Protein AF-A0A497GSC8-F1 (afdb_monomer_lite)

Foldseek 3Di:
DPLLVLLVVLQLAAKDAQDWAAFPVGTDTFGMFVNDNVQGQETEHEAEDDQPPDDDPCSPVVSVVSLLVSQVVLQVSLQRVLQVVQHHAAEYAYQPDDLCSLVSHQQHQAYHHSVPSNLSSVLSNLSQAFQLAWGFHWDQDPNFTWGKIFGNQWHQDPVNDIDGDPLRGWIFTQGPVVRDTDTDPLLSLLLSLLVCLVRGSRVVVLVVSLCQQCDQQWDDDPVVCVVVVHIDGSPRVLVVCLVDVVVVCVSNVDHPSNVSSVCSNPPD

Secondary structure (DSSP, 8-state):
--HHHHHHTT--S--EEEEEEEETTEEEEEEEEES-TTS-SEEEEEE------SS-S-HHHHHHHHHHHHHHHHHHHHHHHHTT----EEEEEESS--TTGGGG-SS-SEEEETT-HHHHHHHHHHHHT-TT-EEEEEEEETTEEEEEEEE--EEE-TTS-EEE-SS---EEEEETTTTEEEEE-HHHHHHHHHHHHHH---HHHHHHHHHHHTS--EE--HHHHHHHSS-EEHHHHHHHHHH-HHHHHHHH--TTHHHHHHHHHT--

Structure (mmCIF, N/CA/C/O backbone):
data_AF-A0A497GSC8-F1
#
_entry.id   AF-A0A497GSC8-F1
#
loop_
_atom_site.group_PDB
_atom_site.id
_atom_site.type_symbol
_atom_site.label_atom_id
_atom_site.label_alt_id
_atom_site.label_comp_id
_atom_site.label_asym_id
_atom_site.label_entity_id
_atom_site.label_seq_id
_atom_site.pdbx_PDB_ins_code
_atom_site.Cartn_x
_atom_site.Cartn_y
_atom_site.Cartn_z
_atom_site.occupancy
_atom_site.B_iso_or_equiv
_atom_site.auth_seq_id
_atom_site.auth_comp_id
_atom_site.auth_asym_id
_atom_site.auth_atom_id
_atom_site.pdbx_PDB_model_num
ATOM 1 N N . MET A 1 1 ? 21.425 10.481 -19.836 1.00 53.94 1 MET A N 1
ATOM 2 C CA . MET A 1 1 ? 21.621 9.464 -18.784 1.00 53.94 1 MET A CA 1
ATOM 3 C C . MET A 1 1 ? 20.346 8.635 -18.741 1.00 53.94 1 MET A C 1
ATOM 5 O O . MET A 1 1 ? 19.291 9.258 -18.777 1.00 53.94 1 MET A O 1
ATOM 9 N N . PRO A 1 2 ? 20.401 7.295 -18.783 1.00 84.69 2 PRO A N 1
ATOM 10 C CA . PRO A 1 2 ? 19.210 6.456 -18.665 1.00 84.69 2 PRO A CA 1
ATOM 11 C C . PRO A 1 2 ? 18.414 6.815 -17.405 1.00 84.69 2 PRO A C 1
ATOM 13 O O . PRO A 1 2 ? 18.994 6.975 -16.334 1.00 84.69 2 PRO A O 1
ATOM 16 N N . ILE A 1 3 ? 17.092 6.939 -17.522 1.00 88.31 3 ILE A N 1
ATOM 17 C CA . ILE A 1 3 ? 16.204 7.373 -16.428 1.00 88.31 3 ILE A CA 1
ATOM 18 C C . ILE A 1 3 ? 16.334 6.506 -15.165 1.00 88.31 3 ILE A C 1
ATOM 20 O O . ILE A 1 3 ? 16.282 7.003 -14.043 1.00 88.31 3 ILE A O 1
ATOM 24 N N . LEU A 1 4 ? 16.612 5.215 -15.357 1.00 89.62 4 LEU A N 1
ATOM 25 C CA . LEU A 1 4 ? 16.889 4.255 -14.296 1.00 89.62 4 LEU A CA 1
ATOM 26 C C . LEU A 1 4 ? 18.110 4.652 -13.451 1.00 89.62 4 LEU A C 1
ATOM 28 O O . LEU A 1 4 ? 18.050 4.618 -12.224 1.00 89.62 4 LEU A O 1
ATOM 32 N N . GLU A 1 5 ? 19.201 5.080 -14.091 1.00 89.00 5 GLU A N 1
ATOM 33 C CA . GLU A 1 5 ? 20.400 5.559 -13.391 1.00 89.00 5 GLU A CA 1
ATOM 34 C C . GLU A 1 5 ? 20.113 6.850 -12.620 1.00 89.00 5 GLU A C 1
ATOM 36 O O . GLU A 1 5 ? 20.703 7.107 -11.569 1.00 89.00 5 GLU A O 1
ATOM 41 N N . GLU A 1 6 ? 19.204 7.675 -13.138 1.00 92.12 6 GLU A N 1
ATOM 42 C CA . GLU A 1 6 ? 18.821 8.929 -12.508 1.00 92.12 6 GLU A CA 1
ATOM 43 C C . GLU A 1 6 ? 18.023 8.714 -11.217 1.00 92.12 6 GLU A C 1
ATOM 45 O O . GLU A 1 6 ? 18.312 9.366 -10.205 1.00 92.12 6 GLU A O 1
ATOM 50 N N . ILE A 1 7 ? 17.086 7.761 -11.235 1.00 92.38 7 ILE A N 1
ATOM 51 C CA . ILE A 1 7 ? 16.364 7.293 -10.046 1.00 92.38 7 ILE A CA 1
ATOM 52 C C . ILE A 1 7 ? 17.362 6.684 -9.058 1.00 92.38 7 ILE A C 1
ATOM 54 O O . ILE A 1 7 ? 17.421 7.098 -7.900 1.00 92.38 7 ILE A O 1
ATOM 58 N N . ALA A 1 8 ? 18.200 5.754 -9.524 1.00 89.38 8 ALA A N 1
ATOM 59 C CA . ALA A 1 8 ? 19.153 5.014 -8.701 1.00 89.38 8 ALA A CA 1
ATOM 60 C C . ALA A 1 8 ? 20.109 5.924 -7.908 1.00 89.38 8 ALA A C 1
ATOM 62 O O . ALA A 1 8 ? 20.374 5.671 -6.732 1.00 89.38 8 ALA A O 1
ATOM 63 N N . LYS A 1 9 ? 20.568 7.033 -8.505 1.00 90.94 9 LYS A N 1
ATOM 64 C CA . LYS A 1 9 ? 21.423 8.030 -7.833 1.00 90.94 9 LYS A CA 1
ATOM 65 C C . LYS A 1 9 ? 20.753 8.741 -6.651 1.00 90.94 9 LYS A C 1
ATOM 67 O O . LYS A 1 9 ? 21.463 9.255 -5.793 1.00 90.94 9 LYS A O 1
ATOM 72 N N . ARG A 1 10 ? 19.418 8.778 -6.593 1.00 94.38 10 ARG A N 1
ATOM 73 C CA . ARG A 1 10 ? 18.631 9.498 -5.571 1.00 94.38 10 ARG A CA 1
ATOM 74 C C . ARG A 1 10 ? 18.009 8.593 -4.505 1.00 94.38 10 ARG A C 1
ATOM 76 O O . ARG A 1 10 ? 17.474 9.097 -3.512 1.00 94.38 10 ARG A O 1
ATOM 83 N N . LEU A 1 11 ? 18.059 7.273 -4.710 1.00 91.12 11 LEU A N 1
ATOM 84 C CA . LEU A 1 11 ? 17.432 6.286 -3.830 1.00 91.12 11 LEU A CA 1
ATOM 85 C C . LEU A 1 11 ? 18.044 6.266 -2.428 1.00 91.12 11 LEU A C 1
ATOM 87 O O . LEU A 1 11 ? 17.304 6.073 -1.472 1.00 91.12 11 LEU A O 1
ATOM 91 N N . GLU A 1 12 ? 19.362 6.456 -2.295 1.00 90.56 12 GLU A N 1
ATOM 92 C CA . GLU A 1 12 ? 20.077 6.451 -0.998 1.00 90.56 12 GLU A CA 1
ATOM 93 C C . GLU A 1 12 ? 19.751 5.221 -0.115 1.00 90.56 12 GLU A C 1
ATOM 95 O O . GLU A 1 12 ? 19.833 5.252 1.114 1.00 90.56 12 GLU A O 1
ATOM 100 N N . VAL A 1 13 ? 19.364 4.114 -0.750 1.00 92.12 13 VAL A N 1
ATOM 101 C CA . VAL A 1 13 ? 19.062 2.815 -0.142 1.00 92.12 13 VAL A CA 1
ATOM 102 C C . VAL A 1 13 ? 19.668 1.718 -1.018 1.00 92.12 13 VAL A C 1
ATOM 104 O O . VAL A 1 13 ? 19.892 1.967 -2.201 1.00 92.12 13 VAL A O 1
ATOM 107 N N . PRO A 1 14 ? 19.957 0.515 -0.487 1.00 93.38 14 PRO A N 1
ATOM 108 C CA . PRO A 1 14 ? 20.414 -0.599 -1.314 1.00 93.38 14 PRO A CA 1
ATOM 109 C C . PRO A 1 14 ? 19.373 -0.928 -2.388 1.00 93.38 14 PRO A C 1
ATOM 111 O O . PRO A 1 14 ? 18.181 -0.893 -2.095 1.00 93.38 14 PRO A O 1
ATOM 114 N N . TYR A 1 15 ? 19.810 -1.243 -3.604 1.00 94.62 15 TYR A N 1
ATOM 115 C CA . TYR A 1 15 ? 18.931 -1.612 -4.711 1.00 94.62 15 TYR A CA 1
ATOM 116 C C . TYR A 1 15 ? 19.628 -2.592 -5.656 1.00 94.62 15 TYR A C 1
ATOM 118 O O . TYR A 1 15 ? 20.857 -2.670 -5.705 1.00 94.62 15 TYR A O 1
ATOM 126 N N . GLU A 1 16 ? 18.828 -3.294 -6.449 1.00 95.12 16 GLU A N 1
ATOM 127 C CA . GLU A 1 16 ? 19.265 -4.067 -7.609 1.00 95.12 16 GLU A CA 1
ATOM 128 C C . GLU A 1 16 ? 18.544 -3.534 -8.858 1.00 95.12 16 GLU A C 1
ATOM 130 O O . GLU A 1 16 ? 17.371 -3.165 -8.776 1.00 95.12 16 GLU A O 1
ATOM 135 N N . VAL A 1 17 ? 19.245 -3.482 -9.995 1.00 95.12 17 VAL A N 1
ATOM 136 C CA . VAL A 1 17 ? 18.703 -3.079 -11.308 1.00 95.12 17 VAL A CA 1
ATOM 137 C C . VAL A 1 17 ? 18.516 -4.297 -12.208 1.00 95.12 17 VAL A C 1
ATOM 139 O O . VAL A 1 17 ? 19.270 -5.261 -12.078 1.00 95.12 17 VAL A O 1
ATOM 142 N N . SER A 1 18 ? 17.562 -4.231 -13.141 1.00 93.19 18 SER A N 1
ATOM 143 C CA . SER A 1 18 ? 17.309 -5.282 -14.144 1.00 93.19 18 SER A CA 1
ATOM 144 C C . SER A 1 18 ? 17.166 -6.665 -13.506 1.00 93.19 18 SER A C 1
ATOM 146 O O . SER A 1 18 ? 17.916 -7.599 -13.792 1.00 93.19 18 SER A O 1
ATOM 148 N N . VAL A 1 19 ? 16.228 -6.766 -12.571 1.00 94.50 19 VAL A N 1
ATOM 149 C CA . VAL A 1 19 ? 16.108 -7.912 -11.677 1.00 94.50 19 VAL A CA 1
ATOM 150 C C . VAL A 1 19 ? 15.162 -8.962 -12.225 1.00 94.50 19 VAL A C 1
ATOM 152 O O . VAL A 1 19 ? 14.088 -8.657 -12.741 1.00 94.50 19 VAL A O 1
ATOM 155 N N . GLU A 1 20 ? 15.545 -10.217 -12.035 1.00 95.75 20 GLU A N 1
ATOM 156 C CA . GLU A 1 20 ? 14.682 -11.367 -12.256 1.00 95.75 20 GLU A CA 1
ATOM 157 C C . GLU A 1 20 ? 14.039 -11.781 -10.929 1.00 95.75 20 GLU A C 1
ATOM 159 O O . GLU A 1 20 ? 14.718 -12.009 -9.923 1.00 95.75 20 GLU A O 1
ATOM 164 N N . VAL A 1 21 ? 12.714 -11.881 -10.915 1.00 94.62 21 VAL A N 1
ATOM 165 C CA . VAL A 1 21 ? 11.932 -12.303 -9.757 1.00 94.62 21 VAL A CA 1
ATOM 166 C C . VAL A 1 21 ? 11.077 -13.495 -10.158 1.00 94.62 21 VAL A C 1
ATOM 168 O O . VAL A 1 21 ? 10.241 -13.414 -11.055 1.00 94.62 21 VAL A O 1
ATOM 171 N N . MET A 1 22 ? 11.256 -14.613 -9.459 1.00 92.06 22 MET A N 1
ATOM 172 C CA . MET A 1 22 ? 10.470 -15.819 -9.714 1.00 92.06 22 MET A CA 1
ATOM 173 C C . MET A 1 22 ? 9.006 -15.626 -9.307 1.00 92.06 22 MET A C 1
ATOM 175 O O . MET A 1 22 ? 8.727 -15.222 -8.173 1.00 92.06 22 MET A O 1
ATOM 179 N N . SER A 1 23 ? 8.085 -15.957 -10.211 1.00 90.62 23 SER A N 1
ATOM 180 C CA . SER A 1 23 ? 6.642 -16.071 -9.971 1.00 90.62 23 SER A CA 1
ATOM 181 C C . SER A 1 23 ? 6.188 -17.537 -10.021 1.00 90.62 23 SER A C 1
ATOM 183 O O . SER A 1 23 ? 6.996 -18.436 -10.261 1.00 90.62 23 SER A O 1
ATOM 185 N N . SER A 1 24 ? 4.895 -17.790 -9.807 1.00 81.06 24 SER A N 1
ATOM 186 C CA . SER A 1 24 ? 4.296 -19.118 -10.006 1.00 81.06 24 SER A CA 1
ATOM 187 C C . SER A 1 24 ? 4.307 -19.586 -11.464 1.00 81.06 24 SER A C 1
ATOM 189 O O . SER A 1 24 ? 4.248 -20.787 -11.703 1.00 81.06 24 SER A O 1
ATOM 191 N N . GLU A 1 25 ? 4.393 -18.661 -12.420 1.00 90.50 25 GLU A N 1
ATOM 192 C CA . GLU A 1 25 ? 4.328 -18.942 -13.862 1.00 90.50 25 GLU A CA 1
ATOM 193 C C . GLU A 1 25 ? 5.694 -18.838 -14.559 1.00 90.50 25 GLU A C 1
ATOM 195 O O . GLU A 1 25 ? 5.798 -19.048 -15.764 1.00 90.50 25 GLU A O 1
ATOM 200 N N . GLY A 1 26 ? 6.761 -18.549 -13.807 1.00 91.88 26 GLY A N 1
ATOM 201 C CA . GLY A 1 26 ? 8.120 -18.405 -14.333 1.00 91.88 26 GLY A CA 1
ATOM 202 C C . GLY A 1 26 ? 8.808 -17.103 -13.911 1.00 91.88 26 GLY A C 1
ATOM 203 O O . GLY A 1 26 ? 8.282 -16.365 -13.068 1.00 91.88 26 GLY A O 1
ATOM 204 N N . PRO A 1 27 ? 10.012 -16.829 -14.441 1.00 94.25 27 PRO A N 1
ATOM 205 C CA . PRO A 1 27 ? 10.746 -15.603 -14.148 1.00 94.25 27 PRO A CA 1
ATOM 206 C C . PRO A 1 27 ? 10.038 -14.376 -14.734 1.00 94.25 27 PRO A C 1
ATOM 208 O O . PRO A 1 27 ? 9.619 -14.374 -15.890 1.00 94.25 27 PRO A O 1
ATOM 211 N N . LEU A 1 28 ? 9.930 -13.317 -13.932 1.00 96.00 28 LEU A N 1
ATOM 212 C CA . LEU A 1 28 ? 9.456 -11.998 -14.346 1.00 96.00 28 LEU A CA 1
ATOM 213 C C . LEU A 1 28 ? 10.570 -10.968 -14.164 1.00 96.00 28 LEU A C 1
ATOM 215 O O . LEU A 1 28 ? 11.329 -11.036 -13.199 1.00 96.00 28 LEU A O 1
ATOM 219 N N . TYR A 1 29 ? 10.637 -9.996 -15.070 1.00 95.44 29 TYR A N 1
ATOM 220 C CA . TYR A 1 29 ? 11.674 -8.965 -15.066 1.00 95.44 29 TYR A CA 1
ATOM 221 C C . TYR A 1 29 ? 11.122 -7.618 -14.600 1.00 95.44 29 TYR A C 1
ATOM 223 O O . TYR A 1 29 ? 10.066 -7.177 -15.072 1.00 95.44 29 TYR A O 1
ATOM 231 N N . PHE A 1 30 ? 11.864 -6.974 -13.700 1.00 96.75 30 PHE A N 1
ATOM 232 C CA . PHE A 1 30 ? 11.582 -5.645 -13.158 1.00 96.75 30 PHE A CA 1
ATOM 233 C C . PHE A 1 30 ? 12.813 -4.745 -13.274 1.00 96.75 30 PHE A C 1
ATOM 235 O O . PHE A 1 30 ? 13.950 -5.219 -13.291 1.00 96.75 30 PHE A O 1
ATOM 242 N N . ASP A 1 31 ? 12.596 -3.436 -13.322 1.00 96.62 31 ASP A N 1
ATOM 243 C CA . ASP A 1 31 ? 13.675 -2.465 -13.491 1.00 96.62 31 ASP A CA 1
ATOM 244 C C . ASP A 1 31 ? 14.448 -2.234 -12.194 1.00 96.62 31 ASP A C 1
ATOM 246 O O . ASP A 1 31 ? 15.671 -2.087 -12.232 1.00 96.62 31 ASP A O 1
ATOM 250 N N . LEU A 1 32 ? 13.753 -2.236 -11.048 1.00 96.62 32 LEU A N 1
ATOM 251 C CA . LEU A 1 32 ? 14.360 -2.104 -9.721 1.00 96.62 32 LEU A CA 1
ATOM 252 C C . LEU A 1 32 ? 13.725 -3.045 -8.695 1.00 96.62 32 LEU A C 1
ATOM 254 O O . LEU A 1 32 ? 12.504 -3.205 -8.647 1.00 96.62 32 LEU A O 1
ATOM 258 N N . ALA A 1 33 ? 14.556 -3.554 -7.785 1.00 96.81 33 ALA A N 1
ATOM 259 C CA . ALA A 1 33 ? 14.123 -4.110 -6.505 1.00 96.81 33 ALA A CA 1
ATOM 260 C C . ALA A 1 33 ? 14.828 -3.418 -5.338 1.00 96.81 33 ALA A C 1
ATOM 262 O O . ALA A 1 33 ? 16.037 -3.192 -5.379 1.00 96.81 33 ALA A O 1
ATOM 263 N N . ILE A 1 34 ? 14.079 -3.147 -4.266 1.00 95.88 34 ILE A N 1
ATOM 264 C CA . ILE A 1 34 ? 14.598 -2.526 -3.046 1.00 95.88 34 ILE A CA 1
ATOM 265 C C . ILE A 1 34 ? 14.276 -3.410 -1.833 1.00 95.88 34 ILE A C 1
ATOM 267 O O . ILE A 1 34 ? 13.100 -3.659 -1.584 1.00 95.88 34 ILE A O 1
ATOM 271 N N . PRO A 1 35 ? 15.261 -3.874 -1.039 1.00 89.00 35 PRO A N 1
ATOM 272 C CA . PRO A 1 35 ? 16.694 -3.746 -1.288 1.00 89.00 35 PRO A CA 1
ATOM 273 C C . PRO A 1 35 ? 17.253 -4.803 -2.251 1.00 89.00 35 PRO A C 1
ATOM 275 O O . PRO A 1 35 ? 18.356 -4.624 -2.750 1.00 89.00 35 PRO A O 1
ATOM 278 N N . SER A 1 36 ? 16.538 -5.918 -2.461 1.00 89.69 36 SER A N 1
ATOM 279 C CA . SER A 1 36 ? 17.016 -7.059 -3.258 1.00 89.69 36 SER A CA 1
ATOM 280 C C . SER A 1 36 ? 15.869 -7.829 -3.908 1.00 89.69 36 SER A C 1
ATOM 282 O O . SER A 1 36 ? 14.776 -7.892 -3.343 1.00 89.69 36 SER A O 1
ATOM 284 N N . SER A 1 37 ? 16.135 -8.497 -5.029 1.00 86.00 37 SER A N 1
ATOM 285 C CA . SER A 1 37 ? 15.171 -9.338 -5.764 1.00 86.00 37 SER A CA 1
ATOM 286 C C . SER A 1 37 ? 14.637 -10.539 -4.970 1.00 86.00 37 SER A C 1
ATOM 288 O O . SER A 1 37 ? 13.513 -10.997 -5.180 1.00 86.00 37 SER A O 1
ATOM 290 N N . ARG A 1 38 ? 15.419 -11.060 -4.014 1.00 86.25 38 ARG A N 1
ATOM 291 C CA . ARG A 1 38 ? 15.042 -12.236 -3.204 1.00 86.25 38 ARG A CA 1
ATOM 292 C C . ARG A 1 38 ? 14.017 -11.917 -2.121 1.00 86.25 38 ARG A C 1
ATOM 294 O O . ARG A 1 38 ? 13.207 -12.776 -1.770 1.00 86.25 38 ARG A O 1
ATOM 301 N N . ARG A 1 39 ? 14.104 -10.717 -1.544 1.00 86.19 39 ARG A N 1
ATOM 302 C CA . ARG A 1 39 ? 13.219 -10.215 -0.482 1.00 86.19 39 ARG A CA 1
ATOM 303 C C . ARG A 1 39 ? 12.929 -8.732 -0.725 1.00 86.19 39 ARG A C 1
ATOM 305 O O . ARG A 1 39 ? 13.418 -7.895 0.038 1.00 86.19 39 ARG A O 1
ATOM 312 N N . PRO A 1 40 ? 12.210 -8.405 -1.809 1.00 94.00 40 PRO A N 1
ATOM 313 C CA . PRO A 1 40 ? 11.917 -7.024 -2.128 1.00 94.00 40 PRO A CA 1
ATOM 314 C C . PRO A 1 40 ? 10.881 -6.487 -1.141 1.00 94.00 40 PRO A C 1
ATOM 316 O O . PRO A 1 40 ? 9.884 -7.140 -0.849 1.00 94.00 40 PRO A O 1
ATOM 319 N N . LEU A 1 41 ? 11.135 -5.288 -0.637 1.00 96.88 41 LEU A N 1
ATOM 320 C CA . LEU A 1 41 ? 10.140 -4.426 -0.008 1.00 96.88 41 LEU A CA 1
ATOM 321 C C . LEU A 1 41 ? 9.399 -3.604 -1.061 1.00 96.88 41 LEU A C 1
ATOM 323 O O . LEU A 1 41 ? 8.220 -3.318 -0.896 1.00 96.88 41 LEU A O 1
ATOM 327 N N . VAL A 1 42 ? 10.090 -3.240 -2.142 1.00 98.06 42 VAL A N 1
ATOM 328 C CA . VAL A 1 42 ? 9.529 -2.515 -3.282 1.00 98.06 42 VAL A CA 1
ATOM 329 C C . VAL A 1 42 ? 10.033 -3.150 -4.573 1.00 98.06 42 VAL A C 1
ATOM 331 O O . VAL A 1 42 ? 11.220 -3.475 -4.680 1.00 98.06 42 VAL A O 1
ATOM 334 N N . LEU A 1 43 ? 9.141 -3.296 -5.548 1.00 98.06 43 LEU A N 1
ATOM 335 C CA . LEU A 1 43 ? 9.468 -3.595 -6.940 1.00 98.06 43 LEU A CA 1
ATOM 336 C C . LEU A 1 43 ? 8.989 -2.441 -7.815 1.00 98.06 43 LEU A C 1
ATOM 338 O O . LEU A 1 43 ? 7.869 -1.959 -7.637 1.00 98.06 43 LEU A O 1
ATOM 342 N N . VAL A 1 44 ? 9.828 -2.016 -8.756 1.00 97.75 44 VAL A N 1
ATOM 343 C CA . VAL A 1 44 ? 9.510 -0.925 -9.683 1.00 97.75 44 VAL A CA 1
ATOM 344 C C . VAL A 1 44 ? 9.552 -1.439 -11.113 1.00 97.75 44 VAL A C 1
ATOM 346 O O . VAL A 1 44 ? 10.508 -2.114 -11.503 1.00 97.75 44 VAL A O 1
ATOM 349 N N . LEU A 1 45 ? 8.531 -1.081 -11.887 1.00 97.12 45 LEU A N 1
ATOM 350 C CA . LEU A 1 45 ? 8.490 -1.263 -13.332 1.00 97.12 45 LEU A CA 1
ATOM 351 C C . LEU A 1 45 ? 8.446 0.111 -14.011 1.00 97.12 45 LEU A C 1
ATOM 353 O O . LEU A 1 45 ? 7.578 0.931 -13.704 1.00 97.12 45 LEU A O 1
ATOM 357 N N . LEU A 1 46 ? 9.371 0.366 -14.931 1.00 95.06 46 LEU A N 1
ATOM 358 C CA . LEU A 1 46 ? 9.380 1.546 -15.784 1.00 95.06 46 LEU A CA 1
ATOM 359 C C . LEU A 1 46 ? 8.634 1.210 -17.076 1.00 95.06 46 LEU A C 1
ATOM 361 O O . LEU A 1 46 ? 9.006 0.309 -17.823 1.00 95.06 46 LEU A O 1
ATOM 365 N N . VAL A 1 47 ? 7.568 1.948 -17.351 1.00 91.88 47 VAL A N 1
ATOM 366 C CA . VAL A 1 47 ? 6.681 1.706 -18.486 1.00 91.88 47 VAL A CA 1
ATOM 367 C C . VAL A 1 47 ? 6.834 2.866 -19.457 1.00 91.88 47 VAL A C 1
ATOM 369 O O . VAL A 1 47 ? 6.300 3.958 -19.252 1.00 91.88 47 VAL A O 1
ATOM 372 N N . GLN A 1 48 ? 7.593 2.630 -20.523 1.00 88.31 48 GLN A N 1
ATOM 373 C CA . GLN A 1 48 ? 7.719 3.572 -21.629 1.00 88.31 48 GLN A CA 1
ATOM 374 C C . GLN A 1 48 ? 6.699 3.220 -22.707 1.00 88.31 48 GLN A C 1
ATOM 376 O O . GLN A 1 48 ? 6.782 2.170 -23.341 1.00 88.31 48 GLN A O 1
ATOM 381 N N . VAL A 1 49 ? 5.732 4.107 -22.910 1.00 82.19 49 VAL A N 1
ATOM 382 C CA . VAL A 1 49 ? 4.768 4.024 -24.006 1.00 82.19 49 VAL A CA 1
ATOM 383 C C . VAL A 1 49 ? 5.234 4.983 -25.098 1.00 82.19 49 VAL A C 1
ATOM 385 O O . VAL A 1 49 ? 5.281 6.194 -24.886 1.00 82.19 49 VAL A O 1
ATOM 388 N N . GLU A 1 50 ? 5.638 4.437 -26.248 1.00 70.62 50 GLU A N 1
ATOM 389 C CA . GLU A 1 50 ? 6.070 5.231 -27.402 1.00 70.62 50 GLU A CA 1
ATOM 390 C C . GLU A 1 50 ? 4.878 5.968 -28.030 1.00 70.62 50 GLU A C 1
ATOM 392 O O . GLU A 1 50 ? 3.967 5.338 -28.584 1.00 70.62 50 GLU A O 1
ATOM 397 N N . ASP A 1 51 ? 4.918 7.301 -27.988 1.00 58.88 51 ASP A N 1
ATOM 398 C CA . ASP A 1 51 ? 3.981 8.173 -28.694 1.00 58.88 51 ASP A CA 1
ATOM 399 C C . ASP A 1 51 ? 4.486 8.439 -30.123 1.00 58.88 51 ASP A C 1
ATOM 401 O O . ASP A 1 51 ? 5.346 9.289 -30.364 1.00 58.88 51 ASP A O 1
ATOM 405 N N . TYR A 1 52 ? 3.977 7.690 -31.104 1.00 51.28 52 TYR A N 1
ATOM 406 C CA . TYR A 1 52 ? 4.223 8.004 -32.514 1.00 51.28 52 TYR A CA 1
ATOM 407 C C . TYR A 1 52 ? 3.244 9.080 -32.987 1.00 51.28 52 TYR A C 1
ATOM 409 O O . TYR A 1 52 ? 2.294 8.819 -33.733 1.00 51.28 52 TYR A O 1
ATOM 417 N N . GLY A 1 53 ? 3.501 10.323 -32.597 1.00 43.47 53 GLY A N 1
ATOM 418 C CA . GLY A 1 53 ? 2.819 11.474 -33.171 1.00 43.47 53 GLY A CA 1
ATOM 419 C C . GLY A 1 53 ? 3.224 11.702 -34.635 1.00 43.47 53 GLY A C 1
ATOM 420 O O . GLY A 1 53 ? 4.375 12.043 -34.898 1.00 43.47 53 GLY A O 1
ATOM 421 N N . ARG A 1 54 ? 2.249 11.583 -35.564 1.00 39.81 54 ARG A N 1
ATOM 422 C CA . ARG A 1 54 ? 2.021 12.390 -36.807 1.00 39.81 54 ARG A CA 1
ATOM 423 C C . ARG A 1 54 ? 1.650 11.650 -38.108 1.00 39.81 54 ARG A C 1
ATOM 425 O O . ARG A 1 54 ? 1.270 12.329 -39.054 1.00 39.81 54 ARG A O 1
ATOM 432 N N . LEU A 1 55 ? 1.672 10.315 -38.191 1.00 42.88 55 LEU A N 1
ATOM 433 C CA . LEU A 1 55 ? 1.338 9.587 -39.446 1.00 42.88 55 LEU A CA 1
ATOM 434 C C . LEU A 1 55 ? 0.087 8.688 -39.380 1.00 42.88 55 LEU A C 1
ATOM 436 O O . LEU A 1 55 ? -0.214 7.970 -40.329 1.00 42.88 55 LEU A O 1
ATOM 440 N N . SER A 1 56 ? -0.664 8.727 -38.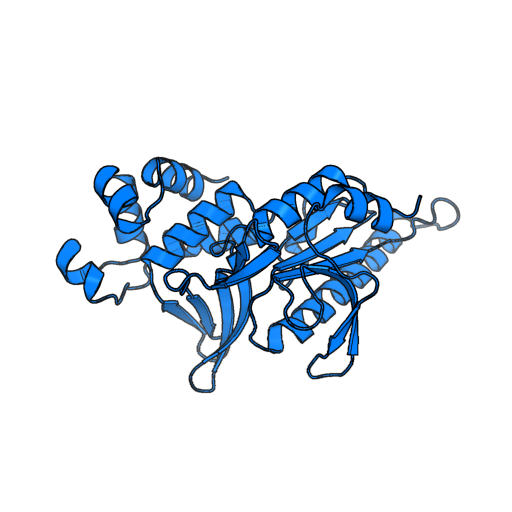279 1.00 45.88 56 SER A N 1
ATOM 441 C CA . SER A 1 56 ? -1.876 7.924 -38.076 1.00 45.88 56 SER A CA 1
ATOM 442 C C . SER A 1 56 ? -3.112 8.824 -38.055 1.00 45.88 56 SER A C 1
ATOM 444 O O . SER A 1 56 ? -3.129 9.822 -37.342 1.00 45.88 56 SER A O 1
ATOM 446 N N . LEU A 1 57 ? -4.156 8.456 -38.806 1.00 48.06 57 LEU A N 1
ATOM 447 C CA . LEU A 1 57 ? -5.438 9.178 -38.870 1.00 48.06 57 LEU A CA 1
ATOM 448 C C . LEU A 1 57 ? -6.214 9.183 -37.533 1.00 48.06 57 LEU A C 1
ATOM 450 O O . LEU A 1 57 ? -7.159 9.951 -37.396 1.00 48.06 57 LEU A O 1
ATOM 454 N N . PHE A 1 58 ? -5.803 8.375 -36.542 1.00 48.28 58 PHE A N 1
ATOM 455 C CA . PHE A 1 58 ? -6.421 8.311 -35.207 1.00 48.28 58 PHE A CA 1
ATOM 456 C C . PHE A 1 58 ? -5.366 8.139 -34.089 1.00 48.28 58 PHE A C 1
ATOM 458 O O . PHE A 1 58 ? -5.222 7.044 -33.542 1.00 48.28 58 PHE A O 1
ATOM 465 N N . PRO A 1 59 ? -4.572 9.176 -33.762 1.00 47.38 59 PRO A N 1
ATOM 466 C CA . PRO A 1 59 ? -3.500 9.088 -32.764 1.00 47.38 59 PRO A CA 1
ATOM 467 C C . PRO A 1 59 ? -4.015 8.831 -31.341 1.00 47.38 59 PRO A C 1
ATOM 469 O O . PRO A 1 59 ? -3.459 7.985 -30.652 1.00 47.38 59 PRO A O 1
ATOM 472 N N . ALA A 1 60 ? -5.112 9.491 -30.947 1.00 50.31 60 ALA A N 1
ATOM 473 C CA . ALA A 1 60 ? -5.683 9.381 -29.601 1.00 50.31 60 ALA A CA 1
ATOM 474 C C . ALA A 1 60 ? -6.108 7.938 -29.267 1.00 50.31 60 ALA A C 1
ATOM 476 O O . ALA A 1 60 ? -5.617 7.350 -28.314 1.00 50.31 60 ALA A O 1
ATOM 477 N N . ILE A 1 61 ? -6.887 7.303 -30.151 1.00 49.34 61 ILE A N 1
ATOM 478 C CA . ILE A 1 61 ? -7.415 5.943 -29.936 1.00 49.34 61 ILE A CA 1
ATOM 479 C C . ILE A 1 61 ? -6.290 4.895 -29.828 1.00 49.34 61 ILE A C 1
ATOM 481 O O . ILE A 1 61 ? -6.396 3.937 -29.069 1.00 49.34 61 ILE A O 1
ATOM 485 N N . ARG A 1 62 ? -5.195 5.044 -30.590 1.00 52.00 62 ARG A N 1
ATOM 486 C CA . ARG A 1 62 ? -4.065 4.096 -30.537 1.00 52.00 62 ARG A CA 1
ATOM 487 C C . ARG A 1 62 ? -3.141 4.325 -29.341 1.00 52.00 62 ARG A C 1
ATOM 489 O O . ARG A 1 62 ? -2.576 3.347 -28.853 1.00 52.00 62 ARG A O 1
ATOM 496 N N . GLY A 1 63 ? -2.974 5.573 -28.901 1.00 55.72 63 GLY A N 1
ATOM 497 C CA . GLY A 1 63 ? -2.266 5.902 -27.662 1.00 55.72 63 GLY A CA 1
ATOM 498 C C . GLY A 1 63 ? -2.951 5.265 -26.454 1.00 55.72 63 GLY A C 1
ATOM 499 O O . GLY A 1 63 ? -2.292 4.572 -25.681 1.00 55.72 63 GLY A O 1
ATOM 500 N N . ASP A 1 64 ? -4.280 5.374 -26.393 1.00 67.25 64 ASP A N 1
ATOM 501 C CA . ASP A 1 64 ? -5.109 4.799 -25.328 1.00 67.25 64 ASP A CA 1
ATOM 502 C C . ASP A 1 64 ? -5.011 3.269 -25.269 1.00 67.25 64 ASP A C 1
ATOM 504 O O . ASP A 1 64 ? -4.825 2.698 -24.196 1.00 67.25 64 ASP A O 1
ATOM 508 N N . ILE A 1 65 ? -5.059 2.588 -26.423 1.00 71.94 65 ILE A N 1
ATOM 509 C CA . ILE A 1 65 ? -4.932 1.120 -26.484 1.00 71.94 65 ILE A CA 1
ATOM 510 C C . ILE A 1 65 ? -3.557 0.663 -25.986 1.00 71.94 65 ILE A C 1
ATOM 512 O O . ILE A 1 65 ? -3.469 -0.266 -25.188 1.00 71.94 65 ILE A O 1
ATOM 516 N N . ARG A 1 66 ? -2.473 1.316 -26.420 1.00 77.75 66 ARG A N 1
ATOM 517 C CA . ARG A 1 66 ? -1.112 0.933 -26.007 1.00 77.75 66 ARG A CA 1
ATOM 518 C C . ARG A 1 66 ? -0.857 1.201 -24.53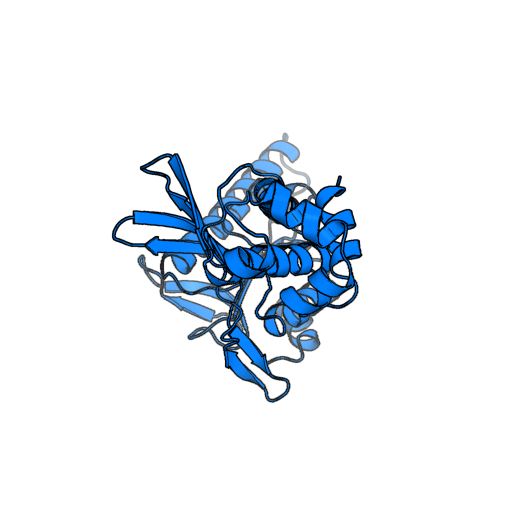4 1.00 77.75 66 ARG A C 1
ATOM 520 O O . ARG A 1 66 ? -0.202 0.397 -23.876 1.00 77.75 66 ARG A O 1
ATOM 527 N N . LEU A 1 67 ? -1.361 2.320 -24.022 1.00 83.19 67 LEU A N 1
ATOM 528 C CA . LEU A 1 67 ? -1.301 2.616 -22.600 1.00 83.19 67 LEU A CA 1
ATOM 529 C C . LEU A 1 67 ? -2.080 1.560 -21.807 1.00 83.19 67 LEU A C 1
ATOM 531 O O . LEU A 1 67 ? -1.535 1.003 -20.860 1.00 83.19 67 LEU A O 1
ATOM 535 N N . ALA A 1 68 ? -3.295 1.210 -22.231 1.00 83.31 68 ALA A N 1
ATOM 536 C CA . ALA A 1 68 ? -4.093 0.164 -21.594 1.00 83.31 68 ALA A CA 1
ATOM 537 C C . ALA A 1 68 ? -3.396 -1.209 -21.612 1.00 83.31 68 ALA A C 1
ATOM 539 O O . ALA A 1 68 ? -3.359 -1.895 -20.589 1.00 83.31 68 ALA A O 1
ATOM 540 N N . GLU A 1 69 ? -2.787 -1.601 -22.735 1.00 87.31 69 GLU A N 1
ATOM 541 C CA . GLU A 1 69 ? -1.986 -2.828 -22.837 1.00 87.31 69 GLU A CA 1
ATOM 542 C C . GLU A 1 69 ? -0.780 -2.793 -21.894 1.00 87.31 69 GLU A C 1
ATOM 544 O O . GLU A 1 69 ? -0.498 -3.771 -21.200 1.00 87.31 69 GLU A O 1
ATOM 549 N N . ALA A 1 70 ? -0.069 -1.667 -21.832 1.00 89.56 70 ALA A N 1
ATOM 550 C CA . ALA A 1 70 ? 1.087 -1.505 -20.961 1.00 89.56 70 ALA A CA 1
ATOM 551 C C . ALA A 1 70 ? 0.700 -1.572 -19.474 1.00 89.56 70 ALA A C 1
ATOM 553 O O . ALA A 1 70 ? 1.375 -2.251 -18.698 1.00 89.56 70 ALA A O 1
ATOM 554 N N . LEU A 1 71 ? -0.415 -0.941 -19.094 1.00 90.50 71 LEU A N 1
ATOM 555 C CA . LEU A 1 71 ? -0.988 -1.007 -17.749 1.00 90.50 71 LEU A CA 1
ATOM 556 C C . LEU A 1 71 ? -1.413 -2.426 -17.385 1.00 90.50 71 LEU A C 1
ATOM 558 O O . LEU A 1 71 ? -1.038 -2.918 -16.326 1.00 90.50 71 LEU A O 1
ATOM 562 N N . THR A 1 72 ? -2.114 -3.110 -18.289 1.00 90.69 72 THR A N 1
ATOM 563 C CA . THR A 1 72 ? -2.545 -4.502 -18.096 1.00 90.69 72 THR A CA 1
ATOM 564 C C . THR A 1 72 ? -1.341 -5.423 -17.909 1.00 90.69 72 THR A C 1
ATOM 566 O O . THR A 1 72 ? -1.293 -6.221 -16.977 1.00 90.69 72 THR A O 1
ATOM 569 N N . ASN A 1 73 ? -0.319 -5.286 -18.757 1.00 92.88 73 ASN A N 1
ATOM 570 C CA . ASN A 1 73 ? 0.902 -6.083 -18.663 1.00 92.88 73 ASN A CA 1
ATOM 571 C C . ASN A 1 73 ? 1.668 -5.822 -17.362 1.00 92.88 73 ASN A C 1
ATOM 573 O O . ASN A 1 73 ? 2.183 -6.761 -16.754 1.00 92.88 73 ASN A O 1
ATOM 577 N N . MET A 1 74 ? 1.754 -4.564 -16.933 1.00 95.19 74 MET A N 1
ATOM 578 C CA . MET A 1 74 ? 2.360 -4.188 -15.659 1.00 95.19 74 MET A CA 1
ATOM 579 C C . MET A 1 74 ? 1.596 -4.799 -14.480 1.00 95.19 74 MET A C 1
ATOM 581 O O . MET A 1 74 ? 2.203 -5.444 -13.624 1.00 95.19 74 MET A O 1
ATOM 585 N N . ASP A 1 75 ? 0.276 -4.631 -14.447 1.00 94.19 75 ASP A N 1
ATOM 586 C CA . ASP A 1 75 ? -0.552 -5.071 -13.328 1.00 94.19 75 ASP A CA 1
ATOM 587 C C . ASP A 1 75 ? -0.590 -6.602 -13.216 1.00 94.19 75 ASP A C 1
ATOM 589 O O . ASP A 1 75 ? -0.425 -7.138 -12.121 1.00 94.19 75 ASP A O 1
ATOM 593 N N . ASN A 1 76 ? -0.644 -7.316 -14.349 1.00 94.44 76 ASN A N 1
ATOM 594 C CA . ASN A 1 76 ? -0.522 -8.778 -14.402 1.00 94.44 76 ASN A CA 1
ATOM 595 C C . ASN A 1 76 ? 0.814 -9.267 -13.818 1.00 94.44 76 ASN A C 1
ATOM 597 O O . ASN A 1 76 ? 0.850 -10.236 -13.059 1.00 94.44 76 ASN A O 1
ATOM 601 N N . ARG A 1 77 ? 1.934 -8.589 -14.114 1.00 95.75 77 ARG A N 1
ATOM 602 C CA . ARG A 1 77 ? 3.235 -8.945 -13.514 1.00 95.75 77 ARG A CA 1
ATOM 603 C C . ARG A 1 77 ? 3.203 -8.793 -11.999 1.00 95.75 77 ARG A C 1
ATOM 605 O O . ARG A 1 77 ? 3.690 -9.671 -11.286 1.00 95.75 77 ARG A O 1
ATOM 612 N N . PHE A 1 78 ? 2.629 -7.704 -11.493 1.00 96.06 78 PHE A N 1
ATOM 613 C CA . PHE A 1 78 ? 2.506 -7.506 -10.052 1.00 96.06 78 PHE A CA 1
ATOM 614 C C . PHE A 1 78 ? 1.559 -8.518 -9.409 1.00 96.06 78 PHE A C 1
ATOM 616 O O . PHE A 1 78 ? 1.907 -9.061 -8.360 1.00 96.06 78 PHE A O 1
ATOM 623 N N . GLN A 1 79 ? 0.435 -8.844 -10.047 1.00 95.31 79 GLN A N 1
ATOM 624 C CA . GLN A 1 79 ? -0.488 -9.889 -9.606 1.00 95.31 79 GLN A CA 1
ATOM 625 C C . GLN A 1 79 ? 0.234 -11.226 -9.398 1.00 95.31 79 GLN A C 1
ATOM 627 O O . GLN A 1 79 ? 0.138 -11.827 -8.325 1.00 95.31 79 GLN A O 1
ATOM 632 N N . LEU A 1 80 ? 1.011 -11.665 -10.392 1.00 94.94 80 LEU A N 1
ATOM 633 C CA . LEU A 1 80 ? 1.748 -12.932 -10.355 1.00 94.94 80 LEU A CA 1
ATOM 634 C C . LEU A 1 80 ? 2.783 -12.986 -9.223 1.00 94.94 80 LEU A C 1
ATOM 636 O O . LEU A 1 80 ? 2.980 -14.036 -8.607 1.00 94.94 80 LEU A O 1
ATOM 640 N N . ILE A 1 81 ? 3.436 -11.865 -8.900 1.00 94.69 81 ILE A N 1
ATOM 641 C CA . ILE A 1 81 ? 4.333 -11.805 -7.736 1.00 94.69 81 ILE A CA 1
ATOM 642 C C . ILE A 1 81 ? 3.536 -11.768 -6.429 1.00 94.69 81 ILE A C 1
ATOM 644 O O . ILE A 1 81 ? 3.897 -12.472 -5.483 1.00 94.69 81 ILE A O 1
ATOM 648 N N . LYS A 1 82 ? 2.437 -11.009 -6.359 1.00 93.38 82 LYS A N 1
ATOM 649 C CA . LYS A 1 82 ? 1.583 -10.911 -5.162 1.00 93.38 82 LYS A CA 1
ATOM 650 C C . LYS A 1 82 ? 0.931 -12.241 -4.798 1.00 93.38 82 LYS A C 1
ATOM 652 O O . LYS A 1 82 ? 0.790 -12.527 -3.611 1.00 93.38 82 LYS A O 1
ATOM 657 N N . ALA A 1 83 ? 0.664 -13.104 -5.776 1.00 90.88 83 ALA A N 1
ATOM 658 C CA . ALA A 1 83 ? 0.198 -14.476 -5.567 1.00 90.88 83 ALA A CA 1
ATOM 659 C C . ALA A 1 83 ? 1.164 -15.346 -4.732 1.00 90.88 83 ALA A C 1
ATOM 661 O O . ALA A 1 83 ? 0.759 -16.378 -4.194 1.00 90.88 83 ALA A O 1
ATOM 662 N N . ARG A 1 84 ? 2.428 -14.927 -4.552 1.00 88.44 84 ARG A N 1
ATOM 663 C CA . ARG A 1 84 ? 3.388 -15.583 -3.643 1.00 88.44 84 ARG A CA 1
ATOM 664 C C . ARG A 1 84 ? 3.069 -15.364 -2.161 1.00 88.44 84 ARG A C 1
ATOM 666 O O . ARG A 1 84 ? 3.681 -16.017 -1.319 1.00 88.44 84 ARG A O 1
ATOM 673 N N . GLY A 1 85 ? 2.158 -14.446 -1.832 1.00 86.94 85 GLY A N 1
ATOM 674 C CA . GLY A 1 85 ? 1.718 -14.179 -0.461 1.00 86.94 85 GLY A CA 1
ATOM 675 C C . GLY A 1 85 ? 2.750 -13.457 0.410 1.00 86.94 85 GLY A C 1
ATOM 676 O O . GLY A 1 85 ? 2.671 -13.526 1.637 1.00 86.94 85 GLY A O 1
ATOM 677 N N . VAL A 1 86 ? 3.732 -12.790 -0.206 1.00 88.81 86 VAL A N 1
ATOM 678 C CA . VAL A 1 86 ? 4.722 -11.961 0.494 1.00 88.81 86 VAL A CA 1
ATOM 679 C C . VAL A 1 86 ? 4.389 -10.488 0.238 1.00 88.81 86 VAL A C 1
ATOM 681 O O . VAL A 1 86 ? 4.367 -10.098 -0.928 1.00 88.81 86 VAL A O 1
ATOM 684 N N . PRO A 1 87 ? 4.146 -9.671 1.280 1.00 93.00 87 PRO A N 1
ATOM 685 C CA . PRO A 1 87 ? 3.885 -8.243 1.114 1.00 93.00 87 PRO A CA 1
ATOM 686 C C . PRO A 1 87 ? 5.096 -7.511 0.525 1.00 93.00 87 PRO A C 1
ATOM 688 O O . PRO A 1 87 ? 6.209 -7.633 1.038 1.00 93.00 87 PRO A O 1
ATOM 691 N N . PHE A 1 88 ? 4.863 -6.734 -0.527 1.00 96.50 88 PHE A N 1
ATOM 692 C CA . PHE A 1 88 ? 5.805 -5.780 -1.112 1.00 96.50 88 PHE A CA 1
ATOM 693 C C . PHE A 1 88 ? 5.001 -4.662 -1.783 1.00 96.50 88 PHE A C 1
ATOM 695 O O . PHE A 1 88 ? 3.856 -4.886 -2.178 1.00 96.50 88 PHE A O 1
ATOM 702 N N . ALA A 1 89 ? 5.592 -3.479 -1.933 1.00 97.94 89 ALA A N 1
ATOM 703 C CA . ALA A 1 89 ? 4.972 -2.395 -2.681 1.00 97.94 89 ALA A CA 1
ATOM 704 C C . ALA A 1 89 ? 5.319 -2.483 -4.175 1.00 97.94 89 ALA A C 1
ATOM 706 O O . ALA A 1 89 ? 6.489 -2.556 -4.558 1.00 97.94 89 ALA A O 1
ATOM 707 N N . ALA A 1 90 ? 4.294 -2.452 -5.015 1.00 97.69 90 ALA A N 1
ATOM 708 C CA . ALA A 1 90 ? 4.380 -2.446 -6.467 1.00 97.69 90 ALA A CA 1
ATOM 709 C C . ALA A 1 90 ? 4.296 -1.014 -7.016 1.00 97.69 90 ALA A C 1
ATOM 711 O O . ALA A 1 90 ? 3.256 -0.372 -6.894 1.00 97.69 90 ALA A O 1
ATOM 712 N N . ILE A 1 91 ? 5.361 -0.508 -7.636 1.00 97.75 91 ILE A N 1
ATOM 713 C CA . ILE A 1 91 ? 5.379 0.845 -8.211 1.00 97.75 91 ILE A CA 1
ATOM 714 C C . ILE A 1 91 ? 5.487 0.767 -9.733 1.00 97.75 91 ILE A C 1
ATOM 716 O O . ILE A 1 91 ? 6.456 0.228 -10.268 1.00 97.75 91 ILE A O 1
ATOM 720 N N . GLY A 1 92 ? 4.517 1.356 -10.425 1.00 95.88 92 GLY A N 1
ATOM 721 C CA . GLY A 1 92 ? 4.574 1.611 -11.860 1.00 95.88 92 GLY A CA 1
ATOM 722 C C . GLY A 1 92 ? 4.997 3.047 -12.142 1.00 95.88 92 GLY A C 1
ATOM 723 O O . GLY A 1 92 ? 4.322 3.973 -11.704 1.00 95.88 92 GLY A O 1
ATOM 724 N N . ALA A 1 93 ? 6.084 3.261 -12.881 1.00 94.94 93 ALA A N 1
ATOM 725 C CA . ALA A 1 93 ? 6.494 4.594 -13.327 1.00 94.94 93 ALA A CA 1
ATOM 726 C C . ALA A 1 93 ? 6.278 4.731 -14.839 1.00 94.94 93 ALA A C 1
ATOM 728 O O . ALA A 1 93 ? 6.943 4.050 -15.618 1.00 94.94 93 ALA A O 1
ATOM 729 N N . ILE A 1 94 ? 5.350 5.592 -15.264 1.00 91.62 94 ILE A N 1
ATOM 730 C CA . ILE A 1 94 ? 4.785 5.568 -16.626 1.00 91.62 94 ILE A CA 1
ATOM 731 C C . ILE A 1 94 ? 5.092 6.862 -17.382 1.00 91.62 94 ILE A C 1
ATOM 733 O O . ILE A 1 94 ? 4.942 7.952 -16.833 1.00 91.62 94 ILE A O 1
ATOM 737 N N . SER A 1 95 ? 5.532 6.759 -18.641 1.00 89.06 95 SER A N 1
ATOM 738 C CA . SER A 1 95 ? 5.897 7.925 -19.465 1.00 89.06 95 SER A CA 1
ATOM 739 C C . SER A 1 95 ? 4.704 8.785 -19.889 1.00 89.06 95 SER A C 1
ATOM 741 O O . SER A 1 95 ? 4.807 10.007 -19.869 1.00 89.06 95 SER A O 1
ATOM 743 N N . LEU A 1 96 ? 3.580 8.162 -20.256 1.00 83.25 96 LEU A N 1
ATOM 744 C CA . LEU A 1 96 ? 2.320 8.831 -20.595 1.00 83.25 96 LEU A CA 1
ATOM 745 C C . LEU A 1 96 ? 1.392 8.818 -19.379 1.00 83.25 96 LEU A C 1
ATOM 747 O O . LEU A 1 96 ? 0.431 8.057 -19.320 1.00 83.25 96 LEU A O 1
ATOM 751 N N . PHE A 1 97 ? 1.749 9.591 -18.357 1.00 78.44 97 PHE A N 1
ATOM 752 C CA . PHE A 1 97 ? 0.987 9.624 -17.115 1.00 78.44 97 PHE A CA 1
ATOM 753 C C . PHE A 1 97 ? -0.266 10.495 -17.235 1.00 78.44 97 PHE A C 1
ATOM 755 O O . PHE A 1 97 ? -0.183 11.667 -17.598 1.00 78.44 97 PHE A O 1
ATOM 762 N N . GLU A 1 98 ? -1.398 9.943 -16.804 1.00 77.44 98 GLU A N 1
ATOM 763 C CA . GLU A 1 98 ? -2.631 10.679 -16.556 1.00 77.44 98 GLU A CA 1
ATOM 764 C C . GLU A 1 98 ? -3.080 10.467 -15.101 1.00 77.44 98 GLU A C 1
ATOM 766 O O . GLU A 1 98 ? -2.960 9.353 -14.580 1.00 77.44 98 GLU A O 1
ATOM 771 N N . PRO A 1 99 ? -3.640 11.494 -14.432 1.00 68.50 99 PRO A N 1
ATOM 772 C CA . PRO A 1 99 ? -3.987 11.429 -13.008 1.00 68.50 99 PRO A CA 1
ATOM 773 C C . PRO A 1 99 ? -4.911 10.269 -12.607 1.00 68.50 99 PRO A C 1
ATOM 775 O O . PRO A 1 99 ? -4.864 9.817 -11.466 1.00 68.50 99 PRO A O 1
ATOM 778 N N . ASN A 1 100 ? -5.732 9.769 -13.534 1.00 75.62 100 ASN A N 1
ATOM 779 C CA . ASN A 1 100 ? -6.727 8.730 -13.257 1.00 75.62 100 ASN A CA 1
ATOM 780 C C . ASN A 1 100 ? -6.238 7.306 -13.560 1.00 75.62 100 ASN A C 1
ATOM 782 O O . ASN A 1 100 ? -6.982 6.351 -13.333 1.00 75.62 100 ASN A O 1
ATOM 786 N N . ILE A 1 101 ? -4.997 7.129 -14.028 1.00 81.38 101 ILE A N 1
ATOM 787 C CA . ILE A 1 101 ? -4.464 5.808 -14.399 1.00 81.38 101 ILE A CA 1
ATOM 788 C C . ILE A 1 101 ? -4.525 4.808 -13.242 1.00 81.38 101 ILE A C 1
ATOM 790 O O . ILE A 1 101 ? -4.770 3.628 -13.477 1.00 81.38 101 ILE A O 1
ATOM 794 N N . SER A 1 102 ? -4.348 5.261 -11.999 1.00 77.69 102 SER A N 1
ATOM 795 C CA . SER A 1 102 ? -4.387 4.394 -10.816 1.00 77.69 102 SER A CA 1
ATOM 796 C C . SER A 1 102 ? -5.712 3.637 -10.654 1.00 77.69 102 SER A C 1
ATOM 798 O O . SER A 1 102 ? -5.732 2.611 -9.989 1.00 77.69 102 SER A O 1
ATOM 800 N N . SER A 1 103 ? -6.805 4.109 -11.267 1.00 80.44 103 SER A N 1
ATOM 801 C CA . SER A 1 103 ? -8.100 3.409 -11.274 1.00 80.44 103 SER A CA 1
ATOM 802 C C . SER A 1 103 ? -8.192 2.245 -12.263 1.00 80.44 103 SER A C 1
ATOM 804 O O . SER A 1 103 ? -9.101 1.428 -12.157 1.00 80.44 103 SER A O 1
ATOM 806 N N . ASN A 1 104 ? -7.232 2.132 -13.183 1.00 83.25 104 ASN A N 1
ATOM 807 C CA . ASN A 1 104 ? -7.180 1.081 -14.201 1.00 83.25 104 ASN A CA 1
ATOM 808 C C . ASN A 1 104 ? -6.291 -0.107 -13.798 1.00 83.25 104 ASN A C 1
ATOM 810 O O . ASN A 1 104 ? -6.056 -0.999 -14.610 1.00 83.25 104 ASN A O 1
ATOM 814 N N . VAL A 1 105 ? -5.752 -0.103 -12.577 1.00 88.12 105 VAL A N 1
ATOM 815 C CA . VAL A 1 105 ? -4.836 -1.129 -12.064 1.00 88.12 105 VAL A CA 1
ATOM 816 C C . VAL A 1 105 ? -5.280 -1.564 -10.671 1.00 88.12 105 VAL A C 1
ATOM 818 O O . VAL A 1 105 ? -5.680 -0.737 -9.856 1.00 88.12 105 VAL A O 1
ATOM 821 N N . ALA A 1 106 ? -5.222 -2.864 -10.394 1.00 86.88 106 ALA A N 1
ATOM 822 C CA . ALA A 1 106 ? -5.723 -3.453 -9.152 1.00 86.88 106 ALA A CA 1
ATOM 823 C C . ALA A 1 106 ? -4.597 -3.893 -8.207 1.00 86.88 106 ALA A C 1
ATOM 825 O O . ALA A 1 106 ? -4.756 -3.884 -6.987 1.00 86.88 106 ALA A O 1
ATOM 826 N N . TYR A 1 107 ? -3.447 -4.286 -8.753 1.00 92.69 107 TYR A N 1
ATOM 827 C CA . TYR A 1 107 ? -2.334 -4.857 -7.990 1.00 92.69 107 TYR A CA 1
ATOM 828 C C . TYR A 1 107 ? -1.160 -3.896 -7.834 1.00 92.69 107 TYR A C 1
ATOM 830 O O . TYR A 1 107 ? -0.260 -4.151 -7.029 1.00 92.69 107 TYR A O 1
ATOM 838 N N . THR A 1 108 ? -1.177 -2.783 -8.556 1.00 94.81 108 THR A N 1
ATOM 839 C CA . THR A 1 108 ? -0.181 -1.719 -8.466 1.00 94.81 108 THR A CA 1
ATOM 840 C C . THR A 1 108 ? -0.478 -0.802 -7.279 1.00 94.81 108 THR A C 1
ATOM 842 O O . THR A 1 108 ? -1.580 -0.286 -7.115 1.00 94.81 108 THR A O 1
ATOM 845 N N . ASP A 1 109 ? 0.518 -0.597 -6.419 1.00 96.56 109 ASP A N 1
ATOM 846 C CA . ASP A 1 109 ? 0.371 0.185 -5.195 1.00 96.56 109 ASP A CA 1
ATOM 847 C C . ASP A 1 109 ? 0.463 1.684 -5.443 1.00 96.56 109 ASP A C 1
ATOM 849 O O . ASP A 1 109 ? -0.327 2.432 -4.870 1.00 96.56 109 ASP A O 1
ATOM 853 N N . GLU A 1 110 ? 1.390 2.101 -6.300 1.00 96.00 110 GLU A N 1
ATOM 854 C CA . GLU A 1 110 ? 1.552 3.487 -6.734 1.00 96.00 110 GLU A CA 1
ATOM 855 C C . GLU A 1 110 ? 1.787 3.535 -8.240 1.00 96.00 110 GLU A C 1
ATOM 857 O O . GLU A 1 110 ? 2.599 2.775 -8.775 1.00 96.00 110 GLU A O 1
ATOM 862 N N . VAL A 1 111 ? 1.124 4.477 -8.905 1.00 93.75 111 VAL A N 1
ATOM 863 C CA . VAL A 1 111 ? 1.440 4.855 -10.281 1.00 93.75 111 VAL A CA 1
ATOM 864 C C . VAL A 1 111 ? 2.012 6.263 -10.256 1.00 93.75 111 VAL A C 1
ATOM 866 O O . VAL A 1 111 ? 1.377 7.184 -9.746 1.00 93.75 111 VAL A O 1
ATOM 869 N N . LEU A 1 112 ? 3.221 6.428 -10.783 1.00 94.00 112 LEU A N 1
ATOM 870 C CA . LEU A 1 112 ? 3.960 7.685 -10.753 1.00 94.00 112 LEU A CA 1
ATOM 871 C C . LEU A 1 112 ? 4.331 8.130 -12.175 1.00 94.00 112 LEU A C 1
ATOM 873 O O . LEU A 1 112 ? 4.600 7.280 -13.031 1.00 94.00 112 LEU A O 1
ATOM 877 N N . PRO A 1 113 ? 4.398 9.443 -12.449 1.00 92.62 113 PRO A N 1
ATOM 878 C CA . PRO A 1 113 ? 4.918 9.929 -13.717 1.00 92.62 113 PRO A CA 1
ATOM 879 C C . PRO A 1 113 ? 6.405 9.606 -13.824 1.00 92.62 113 PRO A C 1
ATOM 881 O O . PRO A 1 113 ? 7.194 9.979 -12.955 1.00 92.62 113 PRO A O 1
ATOM 884 N N . LEU A 1 114 ? 6.813 8.954 -14.912 1.00 92.50 114 LEU A N 1
ATOM 885 C CA . LEU A 1 114 ? 8.212 8.583 -15.129 1.00 92.50 114 LEU A CA 1
ATOM 886 C C . LEU A 1 114 ? 9.129 9.818 -15.180 1.00 92.50 114 LEU A C 1
ATOM 888 O O . LEU A 1 114 ? 10.285 9.738 -14.781 1.00 92.50 114 LEU A O 1
ATOM 892 N N . SER A 1 115 ? 8.605 10.969 -15.613 1.00 91.19 115 SER A N 1
ATOM 893 C CA . SER A 1 115 ? 9.314 12.253 -15.624 1.00 91.19 115 SER A CA 1
ATOM 894 C C . SER A 1 115 ? 9.637 12.810 -14.230 1.00 91.19 115 SER A C 1
ATOM 896 O O . SER A 1 115 ? 10.517 13.660 -14.114 1.00 91.19 115 SER A O 1
ATOM 898 N N . GLU A 1 116 ? 8.961 12.359 -13.169 1.00 93.69 116 GLU A N 1
ATOM 899 C CA . GLU A 1 116 ? 9.149 12.857 -11.800 1.00 93.69 116 GLU A CA 1
ATOM 900 C C . GLU A 1 116 ? 10.145 11.993 -11.010 1.00 93.69 116 GLU A C 1
ATOM 902 O O . GLU A 1 116 ? 9.818 11.342 -10.018 1.00 93.69 116 GLU A O 1
ATOM 907 N N . VAL A 1 117 ? 11.405 11.990 -11.441 1.00 94.69 117 VAL A N 1
ATOM 908 C CA . VAL A 1 117 ? 12.448 11.126 -10.861 1.00 94.69 117 VAL A CA 1
ATOM 909 C C . VAL A 1 117 ? 12.667 11.363 -9.359 1.00 94.69 117 VAL A C 1
ATOM 911 O O . VAL A 1 117 ? 12.793 10.403 -8.592 1.00 94.69 117 VAL A O 1
ATOM 914 N N . ASP A 1 118 ? 12.684 12.624 -8.920 1.00 94.69 118 ASP A N 1
ATOM 915 C CA . ASP A 1 118 ? 12.825 12.975 -7.500 1.00 94.69 118 ASP A CA 1
ATOM 916 C C . ASP A 1 118 ? 11.677 12.414 -6.660 1.00 94.69 118 ASP A C 1
ATOM 918 O O . ASP A 1 118 ? 11.881 11.929 -5.546 1.00 94.69 118 ASP A O 1
ATOM 922 N N . GLU A 1 119 ? 10.473 12.435 -7.219 1.00 93.94 119 GLU A N 1
ATOM 923 C CA . GLU A 1 119 ? 9.276 11.958 -6.554 1.00 93.94 119 GLU A CA 1
ATOM 924 C C . GLU A 1 119 ? 9.252 10.436 -6.444 1.00 93.94 119 GLU A C 1
ATOM 926 O O . GLU A 1 119 ? 8.950 9.909 -5.374 1.00 93.94 119 GLU A O 1
ATOM 931 N N . ILE A 1 120 ? 9.636 9.725 -7.509 1.00 95.94 120 ILE A N 1
ATOM 932 C CA . ILE A 1 120 ? 9.792 8.266 -7.488 1.00 95.94 120 ILE A CA 1
ATOM 933 C C . ILE A 1 120 ? 10.777 7.868 -6.387 1.00 95.94 120 ILE A C 1
ATOM 935 O O . ILE A 1 120 ? 10.465 7.032 -5.536 1.00 95.94 120 ILE A O 1
ATOM 939 N N . ALA A 1 121 ? 11.951 8.504 -6.351 1.00 96.38 121 ALA A N 1
ATOM 940 C CA . ALA A 1 121 ? 12.960 8.212 -5.341 1.00 96.38 121 ALA A CA 1
ATOM 941 C C . ALA A 1 121 ? 12.473 8.549 -3.922 1.00 96.38 121 ALA A C 1
ATOM 943 O O . ALA A 1 121 ? 12.685 7.768 -2.990 1.00 96.38 121 ALA A O 1
ATOM 944 N N . ARG A 1 122 ? 11.790 9.686 -3.742 1.00 95.69 122 ARG A N 1
ATOM 945 C CA . ARG A 1 122 ? 11.197 10.092 -2.460 1.00 95.69 122 ARG A CA 1
ATOM 946 C C . ARG A 1 122 ? 10.153 9.085 -1.983 1.00 95.69 122 ARG A C 1
ATOM 948 O O . ARG A 1 122 ? 10.200 8.685 -0.822 1.00 95.69 122 ARG A O 1
ATOM 955 N N . MET A 1 123 ? 9.252 8.655 -2.864 1.00 96.25 123 MET A N 1
ATOM 956 C CA . MET A 1 123 ? 8.208 7.681 -2.557 1.00 96.25 123 MET A CA 1
ATOM 957 C C . MET A 1 123 ? 8.811 6.342 -2.131 1.00 96.25 123 MET A C 1
ATOM 959 O O . MET A 1 123 ? 8.464 5.819 -1.074 1.00 96.25 123 MET A O 1
ATOM 963 N N . ILE A 1 124 ? 9.783 5.826 -2.889 1.00 97.12 124 ILE A N 1
ATOM 964 C CA . ILE A 1 124 ? 10.485 4.582 -2.546 1.00 97.12 124 ILE A CA 1
ATOM 965 C C . ILE A 1 124 ? 11.132 4.697 -1.166 1.00 97.12 124 ILE A C 1
ATOM 967 O O . ILE A 1 124 ? 10.936 3.817 -0.328 1.00 97.12 124 ILE A O 1
ATOM 971 N N . LYS A 1 125 ? 11.853 5.796 -0.895 1.00 95.19 125 LYS A N 1
ATOM 972 C CA . LYS A 1 125 ? 12.474 6.045 0.414 1.00 95.19 125 LYS A CA 1
ATOM 973 C C . LYS A 1 125 ? 11.454 6.065 1.545 1.00 95.19 125 LYS A C 1
ATOM 975 O O . LYS A 1 125 ? 11.731 5.524 2.609 1.00 95.19 125 LYS A O 1
ATOM 980 N N . LEU A 1 126 ? 10.288 6.665 1.337 1.00 95.25 126 LEU A N 1
ATOM 981 C CA . LEU A 1 126 ? 9.227 6.688 2.339 1.00 95.25 126 LEU A CA 1
ATOM 982 C C . LEU A 1 126 ? 8.669 5.284 2.595 1.00 95.25 126 LEU A C 1
ATOM 984 O O . LEU A 1 126 ? 8.604 4.856 3.748 1.00 95.25 126 LEU A O 1
ATOM 988 N N . ILE A 1 127 ? 8.332 4.548 1.535 1.00 97.44 127 ILE A N 1
ATOM 989 C CA . ILE A 1 127 ? 7.740 3.209 1.623 1.00 97.44 127 ILE A CA 1
ATOM 990 C C . ILE A 1 127 ? 8.678 2.236 2.336 1.00 97.44 127 ILE A C 1
ATOM 992 O O . ILE A 1 127 ? 8.283 1.591 3.303 1.00 97.44 127 ILE A O 1
ATOM 996 N N . VAL A 1 128 ? 9.946 2.154 1.919 1.00 96.75 128 VAL A N 1
ATOM 997 C CA . VAL A 1 128 ? 10.876 1.150 2.468 1.00 96.75 128 VAL A CA 1
ATOM 998 C C . VAL A 1 128 ? 11.188 1.380 3.939 1.00 96.75 128 VAL A C 1
ATOM 1000 O O . VAL A 1 128 ? 11.654 0.463 4.603 1.00 96.75 128 VAL A O 1
ATOM 1003 N N . ARG A 1 129 ? 10.961 2.586 4.464 1.00 95.75 129 ARG A N 1
ATOM 1004 C CA . ARG A 1 129 ? 11.188 2.924 5.875 1.00 95.75 129 ARG A CA 1
ATOM 1005 C C . ARG A 1 129 ? 9.939 2.752 6.733 1.00 95.75 129 ARG A C 1
ATOM 1007 O O . ARG A 1 129 ? 10.049 2.871 7.950 1.00 95.75 129 ARG A O 1
ATOM 1014 N N . ASN A 1 130 ? 8.781 2.474 6.135 1.00 96.06 130 ASN A N 1
ATOM 1015 C CA . ASN A 1 130 ? 7.518 2.434 6.851 1.00 96.06 130 ASN A CA 1
ATOM 1016 C C . ASN A 1 130 ? 6.873 1.040 6.798 1.00 96.06 130 ASN A C 1
ATOM 1018 O O . ASN A 1 130 ? 6.283 0.668 5.784 1.00 96.06 130 ASN A O 1
ATOM 1022 N N . PRO A 1 131 ? 6.905 0.270 7.901 1.00 96.75 131 PRO A N 1
ATOM 1023 C CA . PRO A 1 131 ? 6.275 -1.045 7.930 1.00 96.75 131 PRO A CA 1
ATOM 1024 C C . PRO A 1 131 ? 4.746 -0.983 7.854 1.00 96.75 131 PRO A C 1
ATOM 1026 O O . PRO A 1 131 ? 4.129 -2.014 7.613 1.00 96.75 131 PRO A O 1
ATOM 1029 N N . TRP A 1 132 ? 4.132 0.182 8.072 1.00 97.19 132 TRP A N 1
ATOM 1030 C CA . TRP A 1 132 ? 2.684 0.389 8.025 1.00 97.19 132 TRP A CA 1
ATOM 1031 C C . TRP A 1 132 ? 2.181 0.863 6.664 1.00 97.19 132 TRP A C 1
ATOM 1033 O O . TRP A 1 132 ? 0.981 1.078 6.521 1.00 97.19 132 TRP A O 1
ATOM 1043 N N . TYR A 1 133 ? 3.062 1.012 5.669 1.00 97.62 133 TYR A N 1
ATOM 1044 C CA . TYR A 1 133 ? 2.633 1.359 4.320 1.00 97.62 133 TYR A CA 1
ATOM 1045 C C . TYR A 1 133 ? 1.685 0.269 3.769 1.00 97.62 133 TYR A C 1
ATOM 1047 O O . TYR A 1 133 ? 2.072 -0.907 3.762 1.00 97.62 133 TYR A O 1
ATOM 1055 N N . PRO A 1 134 ? 0.457 0.623 3.343 1.00 97.19 134 PRO A N 1
ATOM 1056 C CA . PRO A 1 134 ? -0.521 -0.334 2.833 1.00 97.19 134 PRO A CA 1
ATOM 1057 C C . PRO A 1 134 ? -0.137 -0.851 1.451 1.00 97.19 134 PRO A C 1
ATOM 1059 O O . PRO A 1 134 ? 0.078 -0.072 0.514 1.00 97.19 134 PRO A O 1
ATOM 1062 N N . VAL A 1 135 ? -0.152 -2.170 1.300 1.00 97.19 135 VAL A N 1
ATOM 1063 C CA . VAL A 1 135 ? 0.067 -2.845 0.024 1.00 97.19 135 VAL A CA 1
ATOM 1064 C C . VAL A 1 135 ? -1.119 -3.728 -0.339 1.00 97.19 135 VAL A C 1
ATOM 1066 O O . VAL A 1 135 ? -1.664 -4.436 0.512 1.00 97.19 135 VAL A O 1
ATOM 1069 N N . PHE A 1 136 ? -1.502 -3.724 -1.617 1.00 95.44 136 PHE A N 1
ATOM 1070 C CA . PHE A 1 136 ? -2.383 -4.766 -2.142 1.00 95.44 136 PHE A CA 1
ATOM 1071 C C . PHE A 1 136 ? -1.658 -6.114 -2.087 1.00 95.44 136 PHE A C 1
ATOM 1073 O O . PHE A 1 136 ? -0.441 -6.190 -2.261 1.00 95.44 136 PHE A O 1
ATOM 1080 N N . SER A 1 137 ? -2.382 -7.194 -1.860 1.00 93.56 137 SER A N 1
ATOM 1081 C CA . SER A 1 137 ? -1.820 -8.525 -1.653 1.00 93.56 137 SER A CA 1
ATOM 1082 C C . SER A 1 137 ? -2.836 -9.596 -2.034 1.00 93.56 137 SER A C 1
ATOM 1084 O O . SER A 1 137 ? -4.041 -9.352 -2.049 1.00 93.56 137 SER A O 1
ATOM 1086 N N . ILE A 1 138 ? -2.337 -10.793 -2.340 1.00 92.62 138 ILE A N 1
ATOM 1087 C CA . ILE A 1 138 ? -3.161 -11.984 -2.538 1.00 92.62 138 ILE A CA 1
ATOM 1088 C C . ILE A 1 138 ? -2.746 -12.978 -1.461 1.00 92.62 138 ILE A C 1
ATOM 1090 O O . ILE A 1 138 ? -1.599 -13.438 -1.435 1.00 92.62 138 ILE A O 1
ATOM 1094 N N . ARG A 1 139 ? -3.660 -13.304 -0.547 1.00 87.94 139 ARG A N 1
ATOM 1095 C CA . ARG A 1 139 ? -3.380 -14.203 0.577 1.00 87.94 139 ARG A CA 1
ATOM 1096 C C . ARG A 1 139 ? -4.193 -15.474 0.505 1.00 87.94 139 ARG A C 1
ATOM 1098 O O . ARG A 1 139 ? -5.388 -15.452 0.256 1.00 87.94 139 ARG A O 1
ATOM 1105 N N . ARG A 1 140 ? -3.551 -16.591 0.846 1.00 83.12 140 ARG A N 1
ATOM 1106 C CA . ARG A 1 140 ? -4.262 -17.833 1.151 1.00 83.12 140 ARG A CA 1
ATOM 1107 C C . ARG A 1 140 ? -4.562 -17.893 2.644 1.00 83.12 140 ARG A C 1
ATOM 1109 O O . ARG A 1 140 ? -3.636 -17.943 3.453 1.00 83.12 140 ARG A O 1
ATOM 1116 N N . TRP A 1 141 ? -5.839 -17.903 3.010 1.00 77.12 141 TRP A N 1
ATOM 1117 C CA . TRP A 1 141 ? -6.303 -17.979 4.395 1.00 77.12 141 TRP A CA 1
ATOM 1118 C C . TRP A 1 141 ? -7.288 -19.134 4.555 1.00 77.12 141 TRP A C 1
ATOM 1120 O O . TRP A 1 141 ? -8.332 -19.136 3.926 1.00 77.12 141 TRP A O 1
ATOM 1130 N N . ALA A 1 142 ? -6.980 -20.125 5.398 1.00 71.19 142 ALA A N 1
ATOM 1131 C CA . ALA A 1 142 ? -7.878 -21.259 5.670 1.00 71.19 142 ALA A CA 1
ATOM 1132 C C . ALA A 1 142 ? -8.470 -21.930 4.402 1.00 71.19 142 ALA A C 1
ATOM 1134 O O . ALA A 1 142 ? -9.626 -22.334 4.399 1.00 71.19 142 ALA A O 1
ATOM 1135 N N . ARG A 1 143 ? -7.647 -22.080 3.346 1.00 77.44 143 ARG A N 1
ATOM 1136 C CA . ARG A 1 143 ? -7.994 -22.573 1.989 1.00 77.44 143 ARG A CA 1
ATOM 1137 C C . ARG A 1 143 ? -8.727 -21.589 1.064 1.00 77.44 143 ARG A C 1
ATOM 1139 O O . ARG A 1 143 ? -8.866 -21.916 -0.105 1.00 77.44 143 ARG A O 1
ATOM 1146 N N . ARG A 1 144 ? -9.087 -20.398 1.536 1.00 82.88 144 ARG A N 1
ATOM 1147 C CA . ARG A 1 144 ? -9.659 -19.306 0.732 1.00 82.88 144 ARG A CA 1
ATOM 1148 C C . ARG A 1 144 ? -8.564 -18.434 0.125 1.00 82.88 144 ARG A C 1
ATOM 1150 O O . ARG A 1 144 ? -7.462 -18.352 0.683 1.00 82.88 144 ARG A O 1
ATOM 1157 N N . THR A 1 145 ? -8.865 -17.775 -0.992 1.00 88.06 145 THR A N 1
ATOM 1158 C CA . THR A 1 145 ? -8.007 -16.740 -1.589 1.00 88.06 145 THR A CA 1
ATOM 1159 C C . THR A 1 145 ? -8.618 -15.379 -1.306 1.00 88.06 145 THR A C 1
ATOM 1161 O O . THR A 1 145 ? -9.699 -15.071 -1.786 1.00 88.06 145 THR A O 1
ATOM 1164 N N . LEU A 1 146 ? -7.910 -14.570 -0.527 1.00 91.44 146 LEU A N 1
ATOM 1165 C CA . LEU A 1 146 ? -8.317 -13.219 -0.183 1.00 91.44 146 LEU A CA 1
ATOM 1166 C C . LEU A 1 146 ? -7.587 -12.227 -1.084 1.00 91.44 146 LEU A C 1
ATOM 1168 O O . LEU A 1 146 ? -6.355 -12.274 -1.185 1.00 91.44 146 LEU A O 1
ATOM 1172 N N . LEU A 1 147 ? -8.341 -11.308 -1.681 1.00 92.62 147 LEU A N 1
ATOM 1173 C CA . LEU A 1 147 ? -7.790 -10.050 -2.172 1.00 92.62 147 LEU A CA 1
ATOM 1174 C C . LEU A 1 147 ? -7.685 -9.110 -0.984 1.00 92.62 147 LEU A C 1
ATOM 1176 O O . LEU A 1 147 ? -8.687 -8.838 -0.329 1.00 92.62 147 LEU A O 1
ATOM 1180 N N . SER A 1 148 ? -6.481 -8.659 -0.655 1.00 93.38 148 SER A N 1
ATOM 1181 C CA . SER A 1 148 ? -6.265 -7.979 0.616 1.00 93.38 148 SER A CA 1
ATOM 1182 C C . SER A 1 148 ? -5.451 -6.703 0.526 1.00 93.38 148 SER A C 1
ATOM 1184 O O . SER A 1 148 ? -4.555 -6.570 -0.304 1.00 93.38 148 SER A O 1
ATOM 1186 N N . ILE A 1 149 ? -5.719 -5.791 1.457 1.00 95.44 149 ILE A N 1
ATOM 1187 C CA . ILE A 1 149 ? -4.832 -4.685 1.803 1.00 95.44 149 ILE A CA 1
ATOM 1188 C C . ILE A 1 149 ? -4.235 -4.991 3.171 1.00 95.44 149 ILE A C 1
ATOM 1190 O O . ILE A 1 149 ? -4.944 -5.279 4.140 1.00 95.44 149 ILE A O 1
ATOM 1194 N N . GLU A 1 150 ? -2.915 -4.946 3.248 1.00 95.94 150 GLU A N 1
ATOM 1195 C CA . GLU A 1 150 ? -2.178 -5.239 4.468 1.00 95.94 150 GLU A CA 1
ATOM 1196 C C . GLU A 1 150 ? -0.923 -4.366 4.575 1.00 95.94 150 GLU A C 1
ATOM 1198 O O . GLU A 1 150 ? -0.467 -3.819 3.569 1.00 95.94 150 GLU A O 1
ATOM 1203 N N . PRO A 1 151 ? -0.343 -4.197 5.772 1.00 97.12 151 PRO A N 1
ATOM 1204 C CA . PRO A 1 151 ? 0.855 -3.398 5.920 1.00 97.12 151 PRO A CA 1
ATOM 1205 C C . PRO A 1 151 ? 2.066 -4.163 5.377 1.00 97.12 151 PRO A C 1
ATOM 1207 O O . PRO A 1 151 ? 2.173 -5.386 5.528 1.00 97.12 151 PRO A O 1
ATOM 1210 N N . LEU A 1 152 ? 3.041 -3.433 4.835 1.00 96.69 152 LEU A N 1
ATOM 1211 C CA . LEU A 1 152 ? 4.309 -3.992 4.356 1.00 96.69 152 LEU A CA 1
ATOM 1212 C C . LEU A 1 152 ? 4.994 -4.892 5.402 1.00 96.69 152 LEU A C 1
ATOM 1214 O O . LEU A 1 152 ? 5.649 -5.873 5.049 1.00 96.69 152 LEU A O 1
ATOM 1218 N N . SER A 1 153 ? 4.805 -4.600 6.696 1.00 95.81 153 SER A N 1
ATOM 1219 C CA . SER A 1 153 ? 5.252 -5.359 7.878 1.00 95.81 153 SER A CA 1
ATOM 1220 C C . SER A 1 153 ? 6.770 -5.424 8.083 1.00 95.81 153 SER A C 1
ATOM 1222 O O . SER A 1 153 ? 7.263 -5.532 9.210 1.00 95.81 153 SER A O 1
ATOM 1224 N N . TYR A 1 154 ? 7.525 -5.353 6.997 1.00 96.19 154 TYR A N 1
ATOM 1225 C CA . TYR A 1 154 ? 8.969 -5.263 6.948 1.00 96.19 154 TYR A CA 1
ATOM 1226 C C . TYR A 1 154 ? 9.381 -3.855 6.545 1.00 96.19 154 TYR A C 1
ATOM 1228 O O . TYR A 1 154 ? 8.650 -3.142 5.866 1.00 96.19 154 TYR A O 1
ATOM 1236 N N . TYR A 1 155 ? 10.565 -3.453 6.977 1.00 96.69 155 TYR A N 1
ATOM 1237 C CA . TYR A 1 155 ? 11.127 -2.156 6.643 1.00 96.69 155 TYR A CA 1
ATOM 1238 C C . TYR A 1 155 ? 12.648 -2.243 6.620 1.00 96.69 155 TYR A C 1
ATOM 1240 O O . TYR A 1 155 ? 13.260 -3.151 7.187 1.00 96.69 155 TYR A O 1
ATOM 1248 N N . LEU A 1 156 ? 13.261 -1.294 5.936 1.00 96.56 156 LEU A N 1
ATOM 1249 C CA . LEU A 1 156 ? 14.691 -1.105 5.871 1.00 96.56 156 LEU A CA 1
ATOM 1250 C C . LEU A 1 156 ? 15.109 -0.186 7.022 1.00 96.56 156 LEU A C 1
ATOM 1252 O O . LEU A 1 156 ? 14.676 0.964 7.107 1.00 96.56 156 LEU A O 1
ATOM 1256 N N . GLU A 1 157 ? 15.991 -0.653 7.894 1.00 94.50 157 GLU A N 1
ATOM 1257 C CA . GLU A 1 157 ? 16.610 0.165 8.937 1.00 94.50 157 GLU A CA 1
ATOM 1258 C C . GLU A 1 157 ? 17.669 1.106 8.354 1.00 94.50 157 GLU A C 1
ATOM 1260 O O . GLU A 1 157 ? 18.259 0.783 7.316 1.00 94.50 157 GLU A O 1
ATOM 1265 N N . PRO A 1 158 ? 17.984 2.248 8.999 1.00 90.25 158 PRO A N 1
ATOM 1266 C CA . PRO A 1 158 ? 19.055 3.143 8.545 1.00 90.25 158 PRO A CA 1
ATOM 1267 C C . PRO A 1 158 ? 20.394 2.429 8.298 1.00 90.25 158 PRO A C 1
ATOM 1269 O O . PRO A 1 158 ? 21.144 2.824 7.414 1.00 90.25 158 PRO A O 1
ATOM 1272 N N . SER A 1 159 ? 20.642 1.326 9.013 1.00 89.38 159 SER A N 1
ATOM 1273 C CA . SER A 1 159 ? 21.791 0.426 8.848 1.00 89.38 159 SER A CA 1
ATOM 1274 C C . SER A 1 159 ? 21.846 -0.325 7.503 1.00 89.38 159 SER A C 1
ATOM 1276 O O . SER A 1 159 ? 22.853 -0.963 7.206 1.00 89.38 159 SER A O 1
ATOM 1278 N N . GLY A 1 160 ? 20.768 -0.308 6.712 1.00 87.62 160 GLY A N 1
ATOM 1279 C CA . GLY A 1 160 ? 20.608 -1.078 5.475 1.00 87.62 160 GLY A CA 1
ATOM 1280 C C . GLY A 1 160 ? 20.076 -2.502 5.678 1.00 87.62 160 GLY A C 1
ATOM 1281 O O . GLY A 1 160 ? 19.944 -3.246 4.708 1.00 87.62 160 GLY A O 1
ATOM 1282 N N . LYS A 1 161 ? 19.754 -2.904 6.914 1.00 91.19 161 LYS A N 1
ATOM 1283 C CA . LYS A 1 161 ? 19.190 -4.229 7.217 1.00 91.19 161 LYS A CA 1
AT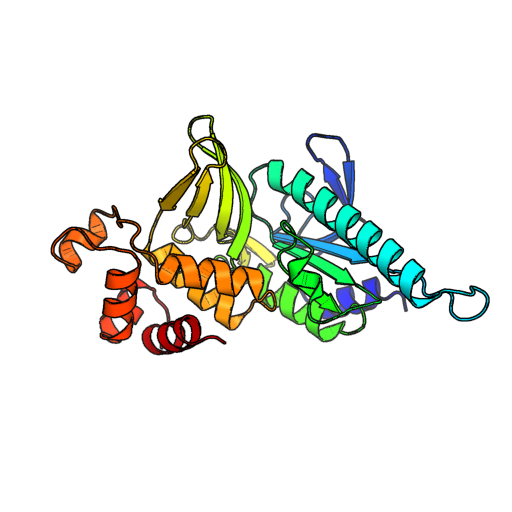OM 1284 C C . LYS A 1 161 ? 17.667 -4.228 7.114 1.00 91.19 161 LYS A C 1
ATOM 1286 O O . LYS A 1 161 ? 17.016 -3.255 7.480 1.00 91.19 161 LYS A O 1
ATOM 1291 N N . ILE A 1 162 ? 17.097 -5.341 6.650 1.00 94.56 162 ILE A N 1
ATOM 1292 C CA . ILE A 1 162 ? 15.647 -5.558 6.699 1.00 94.56 162 ILE A CA 1
ATOM 1293 C C . ILE A 1 162 ? 15.265 -6.002 8.113 1.00 94.56 162 ILE A C 1
ATOM 1295 O O . ILE A 1 162 ? 15.758 -7.022 8.600 1.00 94.56 162 ILE A O 1
ATOM 1299 N N . ALA A 1 163 ? 14.345 -5.273 8.731 1.00 95.25 163 ALA A N 1
ATOM 1300 C CA . ALA A 1 163 ? 13.724 -5.597 10.005 1.00 95.25 163 ALA A CA 1
ATOM 1301 C C . ALA A 1 163 ? 12.224 -5.869 9.825 1.00 95.25 163 ALA A C 1
ATOM 1303 O O . ALA A 1 163 ? 11.630 -5.564 8.789 1.00 95.25 163 ALA A O 1
ATOM 1304 N N . ARG A 1 164 ? 11.608 -6.479 10.841 1.00 95.44 164 ARG A N 1
ATOM 1305 C CA . ARG A 1 164 ? 10.171 -6.776 10.884 1.00 95.44 164 ARG A CA 1
ATOM 1306 C C . ARG A 1 164 ? 9.539 -6.048 12.062 1.00 95.44 164 ARG A C 1
ATOM 1308 O O . ARG A 1 164 ? 9.952 -6.276 13.196 1.00 95.44 164 ARG A O 1
ATOM 1315 N N . CYS A 1 165 ? 8.500 -5.263 11.806 1.00 95.50 165 CYS A N 1
ATOM 1316 C CA . CYS A 1 165 ? 7.632 -4.729 12.850 1.00 95.50 165 CYS A CA 1
ATOM 1317 C C . CYS A 1 165 ? 6.634 -5.822 13.255 1.00 95.50 165 CYS A C 1
ATOM 1319 O O . CYS A 1 165 ? 5.966 -6.417 12.406 1.00 95.50 165 CYS A O 1
ATOM 1321 N N . ARG A 1 166 ? 6.580 -6.169 14.544 1.00 91.75 166 ARG A N 1
ATOM 1322 C CA . ARG A 1 166 ? 5.713 -7.262 15.021 1.00 91.75 166 ARG A CA 1
ATOM 1323 C C . ARG A 1 166 ? 4.261 -6.820 15.142 1.00 91.75 166 ARG A C 1
ATOM 1325 O O . ARG A 1 166 ? 3.377 -7.662 15.031 1.00 91.75 166 ARG A O 1
ATOM 1332 N N . GLU A 1 167 ? 4.055 -5.529 15.334 1.00 91.06 167 GLU A N 1
ATOM 1333 C CA . GLU A 1 167 ? 2.782 -4.853 15.536 1.00 91.06 167 GLU A CA 1
ATOM 1334 C C . GLU A 1 167 ? 2.059 -4.609 14.203 1.00 91.06 167 GLU A C 1
ATOM 1336 O O . GLU A 1 167 ? 0.831 -4.654 14.155 1.00 91.06 167 GLU A O 1
ATOM 1341 N N . ALA A 1 168 ? 2.811 -4.427 13.110 1.00 93.94 168 ALA A N 1
ATOM 1342 C CA . ALA A 1 168 ? 2.299 -4.283 11.747 1.00 93.94 168 ALA A CA 1
ATOM 1343 C C . ALA A 1 168 ? 1.751 -5.622 11.223 1.00 93.94 168 ALA A C 1
ATOM 1345 O O . ALA A 1 168 ? 2.394 -6.326 10.452 1.00 93.94 168 ALA A O 1
ATOM 1346 N N . ARG A 1 169 ? 0.576 -6.018 11.721 1.00 90.06 169 ARG A N 1
ATOM 1347 C CA . ARG A 1 169 ? -0.112 -7.284 11.407 1.00 90.06 169 ARG A CA 1
ATOM 1348 C C . ARG A 1 169 ? -1.609 -7.077 11.187 1.00 90.06 169 ARG A C 1
ATOM 1350 O O . ARG A 1 169 ? -2.428 -7.800 11.750 1.00 90.06 169 ARG A O 1
ATOM 1357 N N . ALA A 1 170 ? -1.949 -6.049 10.425 1.00 93.38 170 ALA A N 1
ATOM 1358 C CA . ALA A 1 170 ? -3.319 -5.774 10.017 1.00 93.38 170 ALA A CA 1
ATOM 1359 C C . ALA A 1 170 ? -3.678 -6.537 8.741 1.00 93.38 170 ALA A C 1
ATOM 1361 O O . ALA A 1 170 ? -2.798 -6.884 7.956 1.00 93.38 170 ALA A O 1
ATOM 1362 N N . LEU A 1 171 ? -4.963 -6.803 8.542 1.00 92.56 171 LEU A N 1
ATOM 1363 C CA . LEU A 1 171 ? -5.469 -7.366 7.297 1.00 92.56 171 LEU A CA 1
ATOM 1364 C C . LEU A 1 171 ? -6.878 -6.844 7.059 1.00 92.56 171 LEU A C 1
ATOM 1366 O O . LEU A 1 171 ? -7.733 -6.981 7.931 1.00 92.56 171 LEU A O 1
ATOM 1370 N N . ILE A 1 172 ? -7.106 -6.316 5.865 1.00 93.31 172 ILE A N 1
ATOM 1371 C CA . ILE A 1 172 ? -8.426 -6.230 5.250 1.00 93.31 172 ILE A CA 1
ATOM 1372 C C . ILE A 1 172 ? -8.385 -7.225 4.099 1.00 93.31 172 ILE A C 1
ATOM 1374 O O . ILE A 1 172 ? -7.539 -7.084 3.223 1.00 93.31 172 ILE A O 1
ATOM 1378 N N . GLY A 1 173 ? -9.234 -8.242 4.111 1.00 92.50 173 GLY A N 1
ATOM 1379 C CA . GLY A 1 173 ? -9.330 -9.220 3.033 1.00 92.50 173 GLY A CA 1
ATOM 1380 C C . GLY A 1 173 ? -10.757 -9.329 2.535 1.00 92.50 173 GLY A C 1
ATOM 1381 O O . GLY A 1 173 ? -11.671 -9.409 3.344 1.00 92.50 173 GLY A O 1
ATOM 1382 N N . PHE A 1 174 ? -10.933 -9.355 1.225 1.00 91.06 174 PHE A N 1
ATOM 1383 C CA . PHE A 1 174 ? -12.182 -9.702 0.573 1.00 91.06 174 PHE A CA 1
ATOM 1384 C C . PHE A 1 174 ? -12.092 -11.140 0.068 1.00 91.06 174 PHE A C 1
ATOM 1386 O O . PHE A 1 174 ? -11.183 -11.487 -0.697 1.00 91.06 174 PHE A O 1
ATOM 1393 N N . ASP A 1 175 ? -13.000 -11.976 0.551 1.00 89.38 175 ASP A N 1
ATOM 1394 C CA . ASP A 1 175 ? -13.193 -13.343 0.098 1.00 89.38 175 ASP A CA 1
ATOM 1395 C C . ASP A 1 175 ? -14.133 -13.336 -1.107 1.00 89.38 175 ASP A C 1
ATOM 1397 O O . ASP A 1 175 ? -15.330 -13.102 -0.967 1.00 89.38 175 ASP A O 1
ATOM 1401 N N . ILE A 1 176 ? -13.581 -13.572 -2.298 1.00 81.69 176 ILE A N 1
ATOM 1402 C CA . ILE A 1 176 ? -14.352 -13.525 -3.548 1.00 81.69 176 ILE A CA 1
ATOM 1403 C C . ILE A 1 176 ? -15.402 -14.643 -3.598 1.00 81.69 176 ILE A C 1
ATOM 1405 O O . ILE A 1 176 ? -16.434 -14.482 -4.243 1.00 81.69 176 ILE A O 1
ATOM 1409 N N . GLU A 1 177 ? -15.131 -15.790 -2.972 1.00 84.62 177 GLU A N 1
ATOM 1410 C CA . GLU A 1 177 ? -16.008 -16.960 -3.073 1.00 84.62 177 GLU A CA 1
ATOM 1411 C C . GLU A 1 177 ? -17.256 -16.807 -2.201 1.00 84.62 177 GLU A C 1
ATOM 1413 O O . GLU A 1 177 ? -18.341 -17.220 -2.603 1.00 84.62 177 GLU A O 1
ATOM 1418 N N . GLU A 1 178 ? -17.095 -16.197 -1.028 1.00 85.88 178 GLU A N 1
ATOM 1419 C CA . GLU A 1 178 ? -18.147 -16.075 -0.012 1.00 85.88 178 GLU A CA 1
ATOM 1420 C C . GLU A 1 178 ? -18.763 -14.668 0.042 1.00 85.88 178 GLU A C 1
ATOM 1422 O O . GLU A 1 178 ? -19.738 -14.460 0.758 1.00 85.88 178 GLU A O 1
ATOM 1427 N N . ASP A 1 179 ? -18.207 -13.705 -0.705 1.00 85.81 179 ASP A N 1
ATOM 1428 C CA . ASP A 1 179 ? -18.588 -12.284 -0.666 1.00 85.81 179 ASP A CA 1
ATOM 1429 C C . ASP A 1 179 ? -18.475 -11.686 0.755 1.00 85.81 179 ASP A C 1
ATOM 1431 O O . ASP A 1 179 ? -19.300 -10.896 1.215 1.00 85.81 179 ASP A O 1
ATOM 1435 N N . GLU A 1 180 ? -17.429 -12.093 1.487 1.00 87.25 180 GLU A N 1
ATOM 1436 C CA . GLU A 1 180 ? -17.194 -11.707 2.883 1.00 87.25 180 GLU A CA 1
ATOM 1437 C C . GLU A 1 180 ? -15.958 -10.812 3.034 1.00 87.25 180 GLU A C 1
ATOM 1439 O O . GLU A 1 180 ? -14.896 -11.061 2.456 1.00 87.25 180 GLU A O 1
ATOM 1444 N N . VAL A 1 181 ? -16.056 -9.802 3.905 1.00 88.50 181 VAL A N 1
ATOM 1445 C CA . VAL A 1 181 ? -14.900 -9.003 4.332 1.00 88.50 181 VAL A CA 1
ATOM 1446 C C . VAL A 1 181 ? -14.366 -9.512 5.666 1.00 88.50 181 VAL A C 1
ATOM 1448 O O . VAL A 1 181 ? -15.065 -9.578 6.674 1.00 88.50 181 VAL A O 1
ATOM 1451 N N . VAL A 1 182 ? -13.074 -9.818 5.683 1.00 88.38 182 VAL A N 1
ATOM 1452 C CA . VAL A 1 182 ? -12.313 -10.246 6.852 1.00 88.38 182 VAL A CA 1
ATOM 1453 C C . VAL A 1 182 ? -11.434 -9.095 7.321 1.00 88.38 182 VAL A C 1
ATOM 1455 O O . VAL A 1 182 ? -10.552 -8.637 6.594 1.00 88.38 182 VAL A O 1
ATOM 1458 N N . ILE A 1 183 ? -11.611 -8.682 8.575 1.00 89.69 183 ILE A N 1
ATOM 1459 C CA . ILE A 1 183 ? -10.767 -7.677 9.228 1.00 89.69 183 ILE A CA 1
ATOM 1460 C C . ILE A 1 183 ? -9.975 -8.337 10.355 1.00 89.69 183 ILE A C 1
ATOM 1462 O O . ILE A 1 183 ? -10.524 -9.066 11.181 1.00 89.69 183 ILE A O 1
ATOM 1466 N N . LYS A 1 184 ? -8.664 -8.091 10.404 1.00 89.12 184 LYS A N 1
ATOM 1467 C CA . LYS A 1 184 ? -7.793 -8.503 11.516 1.00 89.12 184 LYS A CA 1
ATOM 1468 C C . LYS A 1 184 ? -6.985 -7.331 12.015 1.00 89.12 184 LYS A C 1
ATOM 1470 O O . LYS A 1 184 ? -6.438 -6.576 11.213 1.00 89.12 184 LYS A O 1
ATOM 1475 N N . ASN A 1 185 ? -6.840 -7.271 13.338 1.00 91.19 185 ASN A N 1
ATOM 1476 C CA . ASN A 1 185 ? -6.168 -6.182 14.040 1.00 91.19 185 ASN A CA 1
ATOM 1477 C C . ASN A 1 185 ? -6.715 -4.806 13.589 1.00 91.19 185 ASN A C 1
ATOM 1479 O O . ASN A 1 185 ? -6.044 -4.079 12.852 1.00 91.19 185 ASN A O 1
ATOM 1483 N N . PRO A 1 186 ? -7.946 -4.462 14.007 1.00 91.88 186 PRO A N 1
ATOM 1484 C CA . PRO A 1 186 ? -8.637 -3.223 13.642 1.00 91.88 186 PRO A CA 1
ATOM 1485 C C . PRO A 1 186 ? -7.823 -1.959 13.926 1.00 91.88 186 PRO A C 1
ATOM 1487 O O . PRO A 1 186 ? -7.746 -1.076 13.078 1.00 91.88 186 PRO A O 1
ATOM 1490 N N . LEU A 1 187 ? -7.134 -1.886 15.071 1.00 92.25 187 LEU A N 1
ATOM 1491 C CA . LEU A 1 187 ? -6.235 -0.765 15.376 1.00 92.25 187 LEU A CA 1
ATOM 1492 C C . LEU A 1 187 ? -5.097 -0.661 14.359 1.00 92.25 187 LEU A C 1
ATOM 1494 O O . LEU A 1 187 ? -4.760 0.427 13.893 1.00 92.25 187 LEU A O 1
ATOM 1498 N N . GLY A 1 188 ? -4.533 -1.801 13.964 1.00 94.00 188 GLY A N 1
ATOM 1499 C CA . GLY A 1 188 ? -3.552 -1.855 12.895 1.00 94.00 188 GLY A CA 1
ATOM 1500 C C . GLY A 1 188 ? -4.115 -1.408 11.542 1.00 94.00 188 GLY A C 1
ATOM 1501 O O . GLY A 1 188 ? -3.411 -0.726 10.800 1.00 94.00 188 GLY A O 1
ATOM 1502 N N . VAL A 1 189 ? -5.372 -1.740 11.226 1.00 95.38 189 VAL A N 1
ATOM 1503 C CA . VAL A 1 189 ? -6.059 -1.257 10.015 1.00 95.38 189 VAL A CA 1
ATOM 1504 C C . VAL A 1 189 ? -6.184 0.264 10.038 1.00 95.38 189 VAL A C 1
ATOM 1506 O O . VAL A 1 189 ? -5.835 0.927 9.061 1.00 95.38 189 VAL A O 1
ATOM 1509 N N . ILE A 1 190 ? -6.603 0.833 11.167 1.00 95.38 190 ILE A N 1
ATOM 1510 C CA . ILE A 1 190 ? -6.726 2.282 11.355 1.00 95.38 190 ILE A CA 1
ATOM 1511 C C . ILE A 1 190 ? -5.361 2.962 11.194 1.00 95.38 190 ILE A C 1
ATOM 1513 O O . ILE A 1 190 ? -5.228 3.924 10.437 1.00 95.38 190 ILE A O 1
ATOM 1517 N N . ARG A 1 191 ? -4.315 2.422 11.829 1.00 95.31 191 ARG A N 1
ATOM 1518 C CA . ARG A 1 191 ? -2.948 2.945 11.715 1.00 95.31 191 ARG A CA 1
ATOM 1519 C C . ARG A 1 191 ? -2.412 2.886 10.285 1.00 95.31 191 ARG A C 1
ATOM 1521 O O . ARG A 1 191 ? -1.877 3.876 9.798 1.00 95.31 191 ARG A O 1
ATOM 1528 N N . MET A 1 192 ? -2.573 1.753 9.608 1.00 95.94 192 MET A N 1
ATOM 1529 C CA . MET A 1 192 ? -2.205 1.590 8.199 1.00 95.94 192 MET A CA 1
ATOM 1530 C C . MET A 1 192 ? -2.929 2.616 7.312 1.00 95.94 192 MET A C 1
ATOM 1532 O O . MET A 1 192 ? -2.322 3.200 6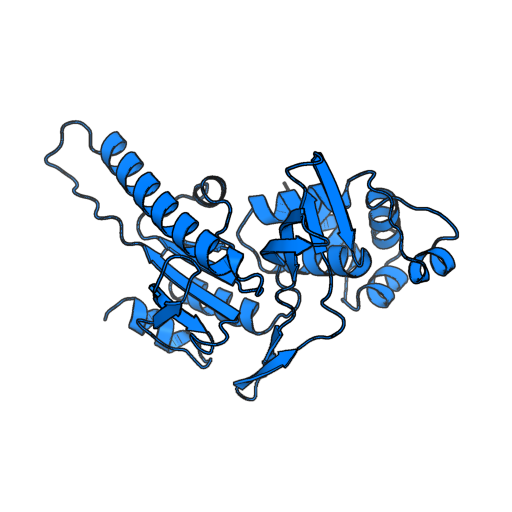.419 1.00 95.94 192 MET A O 1
ATOM 1536 N N . SER A 1 193 ? -4.206 2.883 7.593 1.00 96.12 193 SER A N 1
ATOM 1537 C CA . SER A 1 193 ? -5.015 3.849 6.844 1.00 96.12 193 SER A CA 1
ATOM 1538 C C . SER A 1 193 ? -4.535 5.293 7.031 1.00 96.12 193 SER A C 1
ATOM 1540 O O . SER A 1 193 ? -4.471 6.058 6.070 1.00 96.12 193 SER A O 1
ATOM 1542 N N . ILE A 1 194 ? -4.114 5.663 8.244 1.00 94.12 194 ILE A N 1
ATOM 1543 C CA . ILE A 1 194 ? -3.473 6.961 8.512 1.00 94.12 194 ILE A CA 1
ATOM 1544 C C . ILE A 1 194 ? -2.176 7.113 7.706 1.00 94.12 194 ILE A C 1
ATOM 1546 O O . ILE A 1 194 ? -1.916 8.174 7.136 1.00 94.12 194 ILE A O 1
ATOM 1550 N N . GLU A 1 195 ? -1.353 6.067 7.649 1.00 94.69 195 GLU A N 1
ATOM 1551 C CA . GLU A 1 195 ? -0.101 6.098 6.889 1.00 94.69 195 GLU A CA 1
ATOM 1552 C C . GLU A 1 195 ? -0.356 6.140 5.374 1.00 94.69 195 GLU A C 1
ATOM 1554 O O . GLU A 1 195 ? 0.365 6.831 4.654 1.00 94.69 195 GLU A O 1
ATOM 1559 N N . ALA A 1 196 ? -1.445 5.526 4.897 1.00 93.81 196 ALA A N 1
ATOM 1560 C CA . ALA A 1 196 ? -1.926 5.680 3.525 1.00 93.81 196 ALA A CA 1
ATOM 1561 C C . ALA A 1 196 ? -2.166 7.153 3.170 1.00 93.81 196 ALA A C 1
ATOM 1563 O O . ALA A 1 196 ? -1.602 7.639 2.195 1.00 93.81 196 ALA A O 1
ATOM 1564 N N . LEU A 1 197 ? -2.925 7.881 4.001 1.00 92.81 197 LEU A N 1
ATOM 1565 C CA . LEU A 1 197 ? -3.222 9.305 3.796 1.00 92.81 197 LEU A CA 1
ATOM 1566 C C . LEU A 1 197 ? -1.951 10.164 3.711 1.00 92.81 197 LEU A C 1
ATOM 1568 O O . LEU A 1 197 ? -1.911 11.176 3.015 1.00 92.81 197 LEU A O 1
ATOM 1572 N N . ARG A 1 198 ? -0.918 9.802 4.475 1.00 90.56 198 ARG A N 1
ATOM 1573 C CA . ARG A 1 198 ? 0.335 10.561 4.552 1.00 90.56 198 ARG A CA 1
ATOM 1574 C C . ARG A 1 198 ? 1.243 10.345 3.352 1.00 90.56 198 ARG A C 1
ATOM 1576 O O . ARG A 1 198 ? 2.065 11.214 3.063 1.00 90.56 198 ARG A O 1
ATOM 1583 N N . MET A 1 199 ? 1.166 9.172 2.736 1.00 93.38 199 MET A N 1
ATOM 1584 C CA . MET A 1 199 ? 2.223 8.685 1.854 1.00 93.38 199 MET A CA 1
ATOM 1585 C C . MET A 1 199 ? 1.725 8.290 0.474 1.00 93.38 199 MET A C 1
ATOM 1587 O O . MET A 1 199 ? 2.443 8.529 -0.488 1.00 93.38 199 MET A O 1
ATOM 1591 N N . SER A 1 200 ? 0.552 7.666 0.368 1.00 93.50 200 SER A N 1
ATOM 1592 C CA . SER A 1 200 ? 0.071 7.113 -0.895 1.00 93.50 200 SER A CA 1
ATOM 1593 C C . SER A 1 200 ? -0.428 8.211 -1.828 1.00 93.50 200 SER A C 1
ATOM 1595 O O . SER A 1 200 ? -1.041 9.184 -1.391 1.00 93.50 200 SER A O 1
ATOM 1597 N N . LYS A 1 201 ? -0.177 8.041 -3.127 1.00 91.12 201 LYS A N 1
ATOM 1598 C CA . LYS A 1 201 ? -0.778 8.841 -4.202 1.00 91.12 201 LYS A CA 1
ATOM 1599 C C . LYS A 1 201 ? -1.932 8.108 -4.887 1.00 91.12 201 LYS A C 1
ATOM 1601 O O . LYS A 1 201 ? -2.571 8.657 -5.782 1.00 91.12 201 LYS A O 1
ATOM 1606 N N . ASN A 1 202 ? -2.206 6.870 -4.485 1.00 91.31 202 ASN A N 1
ATOM 1607 C CA . ASN A 1 202 ? -3.269 6.064 -5.053 1.00 91.31 202 ASN A CA 1
ATOM 1608 C C . ASN A 1 202 ? -4.602 6.346 -4.342 1.00 91.31 202 ASN A C 1
ATOM 1610 O O . ASN A 1 202 ? -4.907 5.767 -3.298 1.00 91.31 202 ASN A O 1
ATOM 1614 N N . ASN A 1 203 ? -5.423 7.209 -4.944 1.00 89.69 203 ASN A N 1
ATOM 1615 C CA . ASN A 1 203 ? -6.734 7.569 -4.400 1.00 89.69 203 ASN A CA 1
ATOM 1616 C C . ASN A 1 203 ? -7.689 6.374 -4.281 1.00 89.69 203 ASN A C 1
ATOM 1618 O O . ASN A 1 203 ? -8.492 6.353 -3.355 1.00 89.69 203 ASN A O 1
ATOM 1622 N N . VAL A 1 204 ? -7.587 5.361 -5.153 1.00 88.94 204 VAL A N 1
ATOM 1623 C CA . VAL A 1 204 ? -8.394 4.134 -5.021 1.00 88.94 204 VAL A CA 1
ATOM 1624 C C . VAL A 1 204 ? -8.047 3.440 -3.714 1.00 88.94 204 VAL A C 1
ATOM 1626 O O . VAL A 1 204 ? -8.927 3.183 -2.901 1.00 88.94 204 VAL A O 1
ATOM 1629 N N . LYS A 1 205 ? -6.754 3.235 -3.449 1.00 91.69 205 LYS A N 1
ATOM 1630 C CA . LYS A 1 205 ? -6.283 2.642 -2.193 1.00 91.69 205 LYS A CA 1
ATOM 1631 C C . LYS A 1 205 ? -6.753 3.434 -0.968 1.00 91.69 205 LYS A C 1
ATOM 1633 O O . LYS A 1 205 ? -7.213 2.838 0.002 1.00 91.69 205 LYS A O 1
ATOM 1638 N N . ILE A 1 206 ? -6.646 4.764 -1.004 1.00 93.19 206 ILE A N 1
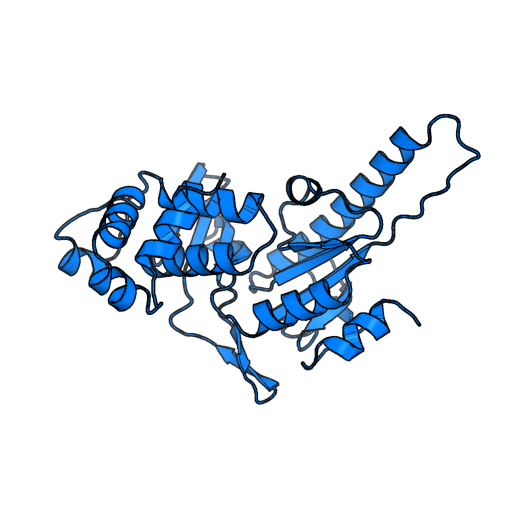ATOM 1639 C CA . ILE A 1 206 ? -7.099 5.637 0.092 1.00 93.19 206 ILE A CA 1
ATOM 1640 C C . ILE A 1 206 ? -8.616 5.502 0.301 1.00 93.19 206 ILE A C 1
ATOM 1642 O O . ILE A 1 206 ? -9.065 5.374 1.441 1.00 93.19 206 ILE A O 1
ATOM 1646 N N . ASN A 1 207 ? -9.394 5.468 -0.782 1.00 92.38 207 ASN A N 1
ATOM 1647 C CA . ASN A 1 207 ? -10.847 5.325 -0.733 1.00 92.38 207 ASN A CA 1
ATOM 1648 C C . ASN A 1 207 ? -11.287 3.955 -0.210 1.00 92.38 207 ASN A C 1
ATOM 1650 O O . ASN A 1 207 ? -12.177 3.902 0.634 1.00 92.38 207 ASN A O 1
ATOM 1654 N N . GLU A 1 208 ? -10.639 2.862 -0.615 1.00 91.81 208 GLU A N 1
ATOM 1655 C CA . GLU A 1 208 ? -10.933 1.525 -0.078 1.00 91.81 208 GLU A CA 1
ATOM 1656 C C . GLU A 1 208 ? -10.704 1.461 1.436 1.00 91.81 208 GLU A C 1
ATOM 1658 O O . GLU A 1 208 ? -11.541 0.967 2.195 1.00 91.81 208 GLU A O 1
ATOM 1663 N N . LEU A 1 209 ? -9.598 2.039 1.907 1.00 94.88 209 LEU A N 1
ATOM 1664 C CA . LEU A 1 209 ? -9.299 2.121 3.335 1.00 94.88 209 LEU A CA 1
ATOM 1665 C C . LEU A 1 209 ? -10.340 2.961 4.077 1.00 94.88 209 LEU A C 1
ATOM 1667 O O . LEU A 1 209 ? -10.857 2.535 5.109 1.00 94.88 209 LEU A O 1
ATOM 1671 N N . ARG A 1 210 ? -10.709 4.121 3.529 1.00 95.38 210 ARG A N 1
ATOM 1672 C CA . ARG A 1 210 ? -11.773 4.972 4.073 1.00 95.38 210 ARG A CA 1
ATOM 1673 C C . ARG A 1 210 ? -13.114 4.234 4.151 1.00 95.38 210 ARG A C 1
ATOM 1675 O O . ARG A 1 210 ? -13.782 4.325 5.179 1.00 95.38 210 ARG A O 1
ATOM 1682 N N . ASN A 1 211 ? -13.492 3.487 3.117 1.00 94.38 211 ASN A N 1
ATOM 1683 C CA . ASN A 1 211 ? -14.740 2.721 3.086 1.00 94.38 211 ASN A CA 1
ATOM 1684 C C . ASN A 1 211 ? -14.789 1.689 4.217 1.00 94.38 211 ASN A C 1
ATOM 1686 O O . ASN A 1 211 ? -15.805 1.565 4.900 1.00 94.38 211 ASN A O 1
ATOM 1690 N N . VAL A 1 212 ? -13.673 1.007 4.480 1.00 94.31 212 VAL A N 1
ATOM 1691 C CA . VAL A 1 212 ? -13.565 0.069 5.606 1.00 94.31 212 VAL A CA 1
ATOM 1692 C C . VAL A 1 212 ? -13.699 0.786 6.948 1.00 94.31 212 VAL A C 1
ATOM 1694 O O . VAL A 1 212 ? -14.420 0.303 7.820 1.00 94.31 212 VAL A O 1
ATOM 1697 N N . LEU A 1 213 ? -13.072 1.952 7.121 1.00 94.94 213 LEU A N 1
ATOM 1698 C CA . LEU A 1 213 ? -13.196 2.737 8.356 1.00 94.94 213 LEU A CA 1
ATOM 1699 C C . LEU A 1 213 ? -14.629 3.207 8.635 1.00 94.94 213 LEU A C 1
ATOM 1701 O O . LEU A 1 213 ? -15.003 3.355 9.793 1.00 94.94 213 LEU A O 1
ATOM 1705 N N . LEU A 1 214 ? -15.433 3.423 7.593 1.00 95.00 214 LEU A N 1
ATOM 1706 C CA . LEU A 1 214 ? -16.827 3.872 7.693 1.00 95.00 214 LEU A CA 1
ATOM 1707 C C . LEU A 1 214 ? -17.849 2.729 7.646 1.00 95.00 214 LEU A C 1
ATOM 1709 O O . LEU A 1 214 ? -19.057 2.977 7.657 1.00 95.00 214 LEU A O 1
ATOM 1713 N N . SER A 1 215 ? -17.378 1.486 7.601 1.00 94.62 215 SER A N 1
ATOM 1714 C CA . SER A 1 215 ? -18.221 0.300 7.501 1.00 94.62 215 SER A CA 1
ATOM 1715 C C . SER A 1 215 ? -18.847 -0.108 8.838 1.00 94.62 215 SER A C 1
ATOM 1717 O O . SER A 1 215 ? -18.331 0.177 9.922 1.00 94.62 215 SER A O 1
ATOM 1719 N N . ASN A 1 216 ? -19.934 -0.875 8.749 1.00 93.56 216 ASN A N 1
ATOM 1720 C CA . ASN A 1 216 ? -20.566 -1.521 9.901 1.00 93.56 216 ASN A CA 1
ATOM 1721 C C . ASN A 1 216 ? -19.983 -2.918 10.190 1.00 93.56 216 ASN A C 1
ATOM 1723 O O . ASN A 1 216 ? -20.638 -3.719 10.853 1.00 93.56 216 ASN A O 1
ATOM 1727 N N . TYR A 1 217 ? -18.785 -3.244 9.683 1.00 90.31 217 TYR A N 1
ATOM 1728 C CA . TYR A 1 217 ? -18.151 -4.526 9.990 1.00 90.31 217 TYR A CA 1
ATOM 1729 C C . TYR A 1 217 ? -17.868 -4.616 11.492 1.00 90.31 217 TYR A C 1
ATOM 1731 O O . TYR A 1 217 ? -17.272 -3.700 12.070 1.00 90.31 217 TYR A O 1
ATOM 1739 N N . GLU A 1 218 ? -18.317 -5.705 12.123 1.00 86.19 218 GLU A N 1
ATOM 1740 C CA . GLU A 1 218 ? -18.065 -5.944 13.543 1.00 86.19 218 GLU A CA 1
ATOM 1741 C C . GLU A 1 218 ? -16.565 -6.136 13.787 1.00 86.19 218 GLU A C 1
ATOM 1743 O O . GLU A 1 218 ? -15.874 -6.883 13.090 1.00 86.19 218 GLU A O 1
ATOM 1748 N N . VAL A 1 219 ? -16.066 -5.458 14.814 1.00 78.19 219 VAL A N 1
ATOM 1749 C CA . VAL A 1 219 ? -14.702 -5.604 15.303 1.00 78.19 219 VAL A CA 1
ATOM 1750 C C . VAL A 1 219 ? -14.691 -6.676 16.386 1.00 78.19 219 VAL A C 1
ATOM 1752 O O . VAL A 1 219 ? -15.181 -6.462 17.497 1.00 78.19 219 VAL A O 1
ATOM 1755 N N . ASP A 1 220 ? -14.087 -7.824 16.079 1.00 71.31 220 ASP A N 1
ATOM 1756 C CA . ASP A 1 220 ? -13.792 -8.846 17.080 1.00 71.31 220 ASP A CA 1
ATOM 1757 C C . ASP A 1 220 ? -12.332 -8.761 17.539 1.00 71.31 220 ASP A C 1
ATOM 1759 O O . ASP A 1 220 ? -11.439 -9.409 16.991 1.00 71.31 220 ASP A O 1
ATOM 1763 N N . ASP A 1 221 ? -12.087 -7.920 18.542 1.00 74.62 221 ASP A N 1
ATOM 1764 C CA . ASP A 1 221 ? -10.792 -7.824 19.210 1.00 74.62 221 ASP A CA 1
ATOM 1765 C C . ASP A 1 221 ? -10.990 -7.816 20.728 1.00 74.62 221 ASP A C 1
ATOM 1767 O O . ASP A 1 221 ? -11.547 -6.883 21.310 1.00 74.62 221 ASP A O 1
ATOM 1771 N N . THR A 1 222 ? -10.536 -8.887 21.378 1.00 72.38 222 THR A N 1
ATOM 1772 C CA . THR A 1 222 ? -10.670 -9.070 22.825 1.00 72.38 222 THR A CA 1
ATOM 1773 C C . THR A 1 222 ? -9.980 -7.973 23.625 1.00 72.38 222 THR A C 1
ATOM 1775 O O . THR A 1 222 ? -10.495 -7.606 24.672 1.00 72.38 222 THR A O 1
ATOM 1778 N N . ALA A 1 223 ? -8.859 -7.427 23.141 1.00 68.81 223 ALA A N 1
ATOM 1779 C CA . ALA A 1 223 ? -8.148 -6.359 23.841 1.00 68.81 223 ALA A CA 1
ATOM 1780 C C . ALA A 1 223 ? -8.900 -5.023 23.753 1.00 68.81 223 ALA A C 1
ATOM 1782 O O . ALA A 1 223 ? -8.858 -4.225 24.685 1.00 68.81 223 ALA A O 1
ATOM 1783 N N . LEU A 1 224 ? -9.628 -4.788 22.656 1.00 76.50 224 LEU A N 1
ATOM 1784 C CA . LEU A 1 224 ? -10.475 -3.603 22.513 1.00 76.50 224 LEU A CA 1
ATOM 1785 C C . LEU A 1 224 ? -11.748 -3.689 23.352 1.00 76.50 224 LEU A C 1
ATOM 1787 O O . LEU A 1 224 ? -12.198 -2.661 23.852 1.00 76.50 224 LEU A O 1
A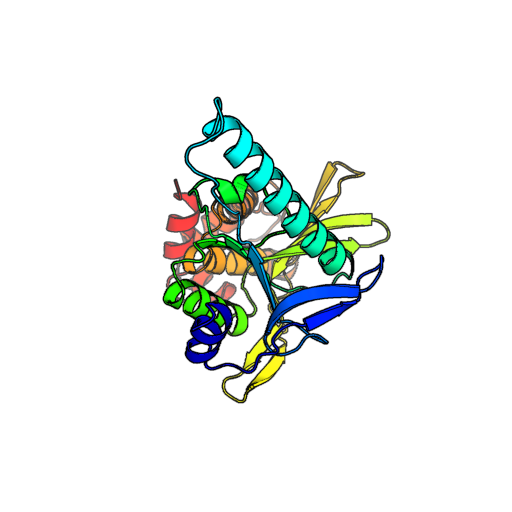TOM 1791 N N . ARG A 1 225 ? -12.325 -4.884 23.536 1.00 74.44 225 ARG A N 1
ATOM 1792 C CA . ARG A 1 225 ? -13.567 -5.062 24.313 1.00 74.44 225 ARG A CA 1
ATOM 1793 C C . ARG A 1 225 ? -13.462 -4.505 25.731 1.00 74.44 225 ARG A C 1
ATOM 1795 O O . ARG A 1 225 ? -14.428 -3.912 26.202 1.00 74.44 225 ARG A O 1
ATOM 1802 N N . ASP A 1 226 ? -12.301 -4.638 26.366 1.00 71.62 226 ASP A N 1
ATOM 1803 C CA . ASP A 1 226 ? -12.053 -4.115 27.716 1.00 71.62 226 ASP A CA 1
ATOM 1804 C C . ASP A 1 226 ? -12.008 -2.577 27.756 1.00 71.62 226 ASP A C 1
ATOM 1806 O O . ASP A 1 226 ? -12.315 -1.971 28.780 1.00 71.62 226 ASP A O 1
ATOM 1810 N N . VAL A 1 227 ? -11.672 -1.938 26.630 1.00 74.75 227 VAL A N 1
ATOM 1811 C CA . VAL A 1 227 ? -11.585 -0.477 26.485 1.00 74.75 227 VAL A CA 1
ATOM 1812 C C . VAL A 1 227 ? -12.929 0.128 26.073 1.00 74.75 227 VAL A C 1
ATOM 1814 O O . VAL A 1 227 ? -13.326 1.166 26.597 1.00 74.75 227 VAL A O 1
ATOM 1817 N N . VAL A 1 228 ? -13.639 -0.507 25.134 1.00 77.25 228 VAL A N 1
ATOM 1818 C CA . VAL A 1 228 ? -14.891 0.023 24.561 1.00 77.25 228 VAL A CA 1
ATOM 1819 C C . VAL A 1 228 ? -16.163 -0.529 25.211 1.00 77.25 228 VAL A C 1
ATOM 1821 O O . VAL A 1 228 ? -17.251 -0.025 24.948 1.00 77.25 228 VAL A O 1
ATOM 1824 N N . GLY A 1 229 ? -16.051 -1.537 26.081 1.00 68.12 229 GLY A N 1
ATOM 1825 C CA . GLY A 1 229 ? -17.162 -2.054 26.883 1.00 68.12 229 GLY A CA 1
ATOM 1826 C C . GLY A 1 229 ? -18.165 -2.934 26.129 1.00 68.12 229 GLY A C 1
ATOM 1827 O O . GLY A 1 229 ? -19.284 -3.117 26.607 1.00 68.12 229 GLY A O 1
ATOM 1828 N N . GLY A 1 230 ? -17.809 -3.488 24.964 1.00 75.62 230 GLY A N 1
ATOM 1829 C CA . GLY A 1 230 ? -18.719 -4.343 24.200 1.00 75.62 230 GLY A CA 1
ATOM 1830 C C . GLY A 1 230 ? -18.285 -4.630 22.766 1.00 75.62 230 GLY A C 1
ATOM 1831 O O . GLY A 1 230 ? -17.126 -4.441 22.396 1.00 75.62 230 GLY A O 1
ATOM 1832 N N . ARG A 1 231 ? -19.239 -5.119 21.962 1.00 82.06 231 ARG A N 1
ATOM 1833 C CA . ARG A 1 231 ? -19.087 -5.188 20.503 1.00 82.06 231 ARG A CA 1
ATOM 1834 C C . ARG A 1 231 ? -19.194 -3.782 19.929 1.00 82.06 231 ARG A C 1
ATOM 1836 O O . ARG A 1 231 ? -20.043 -3.010 20.362 1.00 82.06 231 ARG A O 1
ATOM 1843 N N . ILE A 1 232 ? -18.343 -3.488 18.958 1.00 88.75 232 ILE A N 1
ATOM 1844 C CA . ILE A 1 232 ? -18.281 -2.203 18.272 1.00 88.75 232 ILE A CA 1
ATOM 1845 C C . ILE A 1 232 ? -18.033 -2.461 16.785 1.00 88.75 232 ILE A C 1
ATOM 1847 O O . ILE A 1 232 ? -17.399 -3.452 16.417 1.00 88.75 232 ILE A O 1
ATOM 1851 N N . THR A 1 233 ? -18.543 -1.599 15.921 1.00 92.50 233 THR A N 1
ATOM 1852 C CA . THR A 1 233 ? -18.245 -1.618 14.484 1.00 92.50 233 THR A CA 1
ATOM 1853 C C . THR A 1 233 ? -16.968 -0.839 14.164 1.00 92.50 233 THR A C 1
ATOM 1855 O O . THR A 1 233 ? -16.508 -0.014 14.958 1.00 92.50 233 THR A O 1
ATOM 1858 N N . MET A 1 234 ? -16.395 -1.049 12.974 1.00 93.94 234 MET A N 1
ATOM 1859 C CA . MET A 1 234 ? -15.272 -0.234 12.481 1.00 93.94 234 MET A CA 1
ATOM 1860 C C . MET A 1 234 ? -15.594 1.264 12.487 1.00 93.94 234 MET A C 1
ATOM 1862 O O . MET A 1 234 ? -14.756 2.068 12.906 1.00 93.94 234 MET A O 1
ATOM 1866 N N . LYS A 1 235 ? -16.812 1.637 12.079 1.00 95.00 235 LYS A N 1
ATOM 1867 C CA . LYS A 1 235 ? -17.289 3.020 12.109 1.00 95.00 235 LYS A CA 1
ATOM 1868 C C . LYS A 1 235 ? -17.309 3.597 13.519 1.00 95.00 235 LYS A C 1
ATOM 1870 O O . LYS A 1 235 ? -16.728 4.653 13.753 1.00 95.00 235 LYS A O 1
ATOM 1875 N N . GLU A 1 236 ? -17.939 2.909 14.463 1.00 93.19 236 GLU A N 1
ATOM 1876 C CA . GLU A 1 236 ? -18.032 3.377 15.851 1.00 93.19 236 GLU A CA 1
ATOM 1877 C C . GLU A 1 236 ? -16.650 3.478 16.511 1.00 93.19 236 GLU A C 1
ATOM 1879 O O . GLU A 1 236 ? -16.373 4.454 17.210 1.00 93.19 236 GLU A O 1
ATOM 1884 N N . LEU A 1 237 ? -15.751 2.522 16.242 1.00 93.44 237 LEU A N 1
ATOM 1885 C CA . LEU A 1 237 ? -14.367 2.578 16.712 1.00 93.44 237 LEU A CA 1
ATOM 1886 C C . LEU A 1 237 ? -13.636 3.792 16.125 1.00 93.44 237 LEU A C 1
ATOM 1888 O O . LEU A 1 237 ? -12.985 4.536 16.856 1.00 93.44 237 LEU A O 1
ATOM 1892 N N . THR A 1 238 ? -13.772 4.032 14.821 1.00 94.25 238 THR A N 1
ATOM 1893 C CA . THR A 1 238 ? -13.163 5.189 14.151 1.00 94.25 238 THR A CA 1
ATOM 1894 C C . THR A 1 238 ? -13.684 6.503 14.739 1.00 94.25 238 THR A C 1
ATOM 1896 O O . THR A 1 238 ? -12.894 7.386 15.077 1.00 94.25 238 THR A O 1
ATOM 1899 N N . GLU A 1 239 ? -14.998 6.625 14.938 1.00 94.19 239 GLU A N 1
ATOM 1900 C CA . GLU A 1 239 ? -15.619 7.802 15.552 1.00 94.19 239 GLU A CA 1
ATOM 1901 C C . GLU A 1 239 ? -15.156 8.033 16.994 1.00 94.19 239 GLU A C 1
ATOM 1903 O O . GLU A 1 239 ? -14.952 9.182 17.395 1.00 94.19 239 GLU A O 1
ATOM 1908 N N . LEU A 1 240 ? -14.975 6.964 17.774 1.00 92.88 240 LEU A N 1
ATOM 1909 C CA . LEU A 1 240 ? -14.457 7.043 19.137 1.00 92.88 240 LEU A CA 1
ATOM 1910 C C . LEU A 1 240 ? -13.043 7.638 19.152 1.00 92.88 240 LEU A C 1
ATOM 1912 O O . LEU A 1 240 ? -12.794 8.607 19.872 1.00 92.88 240 LEU A O 1
ATOM 1916 N N . LEU A 1 241 ? -12.140 7.120 18.315 1.00 94.00 241 LEU A N 1
ATOM 1917 C CA . LEU A 1 241 ? -10.759 7.613 18.218 1.00 94.00 241 LEU A CA 1
ATOM 1918 C C . LEU A 1 241 ? -10.696 9.044 17.655 1.00 94.00 241 LEU A C 1
ATOM 1920 O O . LEU A 1 241 ? -9.877 9.857 18.076 1.00 94.00 241 LEU A O 1
ATOM 1924 N N . MET A 1 242 ? -11.606 9.417 16.753 1.00 94.50 242 MET A N 1
ATOM 1925 C CA . MET A 1 242 ? -11.722 10.802 16.278 1.00 94.50 242 MET A CA 1
ATOM 1926 C C . MET A 1 242 ? -12.188 11.778 17.367 1.00 94.50 242 MET A C 1
ATOM 1928 O O . MET A 1 242 ? -11.895 12.974 17.277 1.00 94.50 242 MET A O 1
ATOM 1932 N N . LYS A 1 243 ? -12.935 11.319 18.375 1.00 93.81 243 LYS A N 1
ATOM 1933 C CA . LYS A 1 243 ? -13.433 12.162 19.476 1.00 93.81 243 LYS A CA 1
ATOM 1934 C C . LYS A 1 243 ? -12.454 12.242 20.647 1.00 93.81 243 LYS A C 1
ATOM 1936 O O . LYS A 1 243 ? -12.508 13.222 21.383 1.00 93.81 243 LYS A O 1
ATOM 1941 N N . ASN A 1 244 ? -11.569 11.258 20.801 1.00 92.44 244 ASN A N 1
ATOM 1942 C CA . ASN A 1 244 ? -10.679 11.134 21.952 1.00 92.44 244 ASN A CA 1
ATOM 1943 C C . ASN A 1 244 ? -9.207 11.072 21.509 1.00 92.44 244 ASN A C 1
ATOM 1945 O O . ASN A 1 244 ? -8.715 10.024 21.098 1.00 92.44 244 ASN A O 1
ATOM 1949 N N . GLU A 1 245 ? -8.530 12.223 21.537 1.00 92.50 245 GLU A N 1
ATOM 1950 C CA . GLU A 1 245 ? -7.170 12.377 21.008 1.00 92.50 245 GLU A CA 1
ATOM 1951 C C . GLU A 1 245 ? -6.141 11.549 21.779 1.00 92.50 245 GLU A C 1
ATOM 1953 O O . GLU A 1 245 ? -5.421 10.776 21.152 1.00 92.50 245 GLU A O 1
ATOM 1958 N N . ASP A 1 246 ? -6.145 11.627 23.112 1.00 91.62 246 ASP A N 1
ATOM 1959 C CA . ASP A 1 246 ? -5.214 10.878 23.964 1.00 91.62 246 ASP A CA 1
ATOM 1960 C C . ASP A 1 246 ? -5.335 9.366 23.727 1.00 91.62 246 ASP A C 1
ATOM 1962 O O . ASP A 1 246 ? -4.337 8.678 23.512 1.00 91.62 246 ASP A O 1
ATOM 1966 N N . LEU A 1 247 ? -6.573 8.862 23.661 1.00 89.81 247 LEU A N 1
ATOM 1967 C CA . LEU A 1 247 ? -6.848 7.452 23.379 1.00 89.81 247 LEU A CA 1
ATOM 1968 C C . LEU A 1 247 ? -6.363 7.041 21.981 1.00 89.81 247 LEU A C 1
ATOM 1970 O O . LEU A 1 247 ? -5.831 5.947 21.797 1.00 89.81 247 LEU A O 1
ATOM 1974 N N . ALA A 1 248 ? -6.547 7.903 20.978 1.00 90.56 248 ALA A N 1
ATOM 1975 C CA . ALA A 1 248 ? -6.087 7.635 19.621 1.00 90.56 248 ALA A CA 1
ATOM 1976 C C . ALA A 1 248 ? -4.558 7.586 19.538 1.00 90.56 248 ALA A C 1
ATOM 1978 O O . ALA A 1 248 ? -4.017 6.697 18.880 1.00 90.56 248 ALA A O 1
ATOM 1979 N N . GLU A 1 249 ? -3.855 8.506 20.199 1.00 92.56 249 GLU A N 1
ATOM 1980 C CA . GLU A 1 249 ? -2.392 8.490 20.236 1.00 92.56 249 GLU A CA 1
ATOM 1981 C C . GLU A 1 249 ? -1.854 7.269 20.983 1.00 92.56 249 GLU A C 1
ATOM 1983 O O . GLU A 1 249 ? -0.914 6.633 20.501 1.00 92.56 249 GLU A O 1
ATOM 1988 N N . GLU A 1 250 ? -2.473 6.912 22.110 1.00 89.88 250 GLU A N 1
ATOM 1989 C CA . GLU A 1 250 ? -2.115 5.743 22.912 1.00 89.88 250 GLU A CA 1
ATOM 1990 C C . GLU A 1 250 ? -2.282 4.443 22.114 1.00 89.88 250 GLU A C 1
ATOM 1992 O O . GLU A 1 250 ? -1.331 3.672 21.970 1.00 89.88 250 GLU A O 1
ATOM 1997 N N . LEU A 1 251 ? -3.469 4.214 21.546 1.00 87.31 251 LEU A N 1
ATOM 1998 C CA . LEU A 1 251 ? -3.798 2.950 20.883 1.00 87.31 251 LEU A CA 1
ATOM 1999 C C . LEU A 1 251 ? -3.143 2.798 19.507 1.00 87.31 251 LEU A C 1
ATOM 2001 O O . LEU A 1 251 ? -2.818 1.682 19.097 1.00 87.31 251 LEU A O 1
ATOM 2005 N N . LEU A 1 252 ? -2.951 3.895 18.771 1.00 88.00 252 LEU A N 1
ATOM 2006 C CA . LEU A 1 252 ? -2.372 3.852 17.424 1.00 88.00 252 LEU A CA 1
ATOM 2007 C C . LEU A 1 252 ? -0.859 4.102 17.433 1.00 88.00 252 LEU A C 1
ATOM 2009 O O . LEU A 1 252 ? -0.181 3.804 16.446 1.00 88.00 252 LEU A O 1
ATOM 2013 N N . GLY A 1 253 ? -0.305 4.631 18.528 1.00 85.19 253 GLY A N 1
ATOM 2014 C CA . GLY A 1 253 ? 1.109 4.989 18.632 1.00 85.19 253 GLY A CA 1
ATOM 2015 C C . GLY A 1 253 ? 1.522 6.059 17.617 1.00 85.19 253 GLY A C 1
ATOM 2016 O O . GLY A 1 253 ? 2.642 6.021 17.100 1.00 85.19 253 GLY A O 1
ATOM 2017 N N . ALA A 1 254 ? 0.607 6.968 17.271 1.00 82.00 254 ALA A N 1
ATOM 2018 C CA . ALA A 1 254 ? 0.802 7.996 16.254 1.00 82.00 254 ALA A CA 1
ATOM 2019 C C . ALA A 1 254 ? 0.344 9.365 16.770 1.00 82.00 254 ALA A C 1
ATOM 2021 O O . ALA A 1 254 ? -0.804 9.531 17.166 1.00 82.00 254 ALA A O 1
ATOM 2022 N N . LYS A 1 255 ? 1.234 10.362 16.707 1.00 87.00 255 LYS A N 1
ATOM 2023 C CA . LYS A 1 255 ? 0.897 11.744 17.077 1.00 87.00 255 LYS A CA 1
ATOM 2024 C C . LYS A 1 255 ? -0.157 12.336 16.145 1.00 87.00 255 LYS A C 1
ATOM 2026 O O . LYS A 1 255 ? -0.080 12.129 14.927 1.00 87.00 255 LYS A O 1
ATOM 2031 N N . ASN A 1 256 ? -1.067 13.126 16.704 1.00 89.94 256 ASN A N 1
ATOM 2032 C CA . ASN A 1 256 ? -2.201 13.754 16.031 1.00 89.94 256 ASN A CA 1
ATOM 2033 C C . ASN A 1 256 ? -3.095 12.730 15.304 1.00 89.94 256 ASN A C 1
ATOM 2035 O O . ASN A 1 256 ? -3.685 13.047 14.264 1.00 89.94 256 ASN A O 1
ATOM 2039 N N . ALA A 1 257 ? -3.170 11.484 15.792 1.00 90.75 257 ALA A N 1
ATOM 2040 C CA . ALA A 1 257 ? -3.904 10.412 15.119 1.00 90.75 257 ALA A CA 1
ATOM 2041 C C . ALA A 1 257 ? -5.373 10.783 14.879 1.00 90.75 257 ALA A C 1
ATOM 2043 O O . ALA A 1 257 ? -5.885 10.586 13.779 1.00 90.75 257 ALA A O 1
ATOM 2044 N N . SER A 1 258 ? -6.021 11.408 15.863 1.00 92.00 258 SER A N 1
ATOM 2045 C CA . SER A 1 258 ? -7.402 11.885 15.743 1.00 92.00 258 SER A CA 1
ATOM 2046 C C . SER A 1 258 ? -7.584 12.889 14.594 1.00 92.00 258 SER A C 1
ATOM 2048 O O . SER A 1 258 ? -8.501 12.756 13.778 1.00 92.00 258 SER A O 1
ATOM 2050 N N . GLN A 1 259 ? -6.671 13.857 14.450 1.00 92.50 259 GLN A N 1
ATOM 2051 C CA . GLN A 1 259 ? -6.713 14.828 13.353 1.00 92.50 259 GLN A CA 1
ATOM 2052 C C . GLN A 1 259 ? -6.501 14.158 11.988 1.00 92.50 259 GLN A C 1
ATOM 2054 O O . GLN A 1 259 ? -7.172 14.507 11.015 1.00 92.50 259 GLN A O 1
ATOM 2059 N N . LEU A 1 260 ? -5.583 13.193 11.904 1.00 91.56 260 LEU A N 1
ATOM 2060 C CA . LEU A 1 260 ? -5.318 12.446 10.673 1.00 91.56 260 LEU A CA 1
ATOM 2061 C C . LEU A 1 260 ? -6.518 11.584 10.270 1.00 91.56 260 LEU A C 1
ATOM 2063 O O . LEU A 1 260 ? -6.865 11.558 9.092 1.00 91.56 260 LEU A O 1
ATOM 2067 N N . LEU A 1 261 ? -7.208 10.969 11.233 1.00 92.56 261 LEU A N 1
ATOM 2068 C CA . LEU A 1 261 ? -8.446 10.232 10.976 1.00 92.56 261 LEU A CA 1
ATOM 2069 C C . LEU A 1 261 ? -9.554 11.137 10.452 1.00 92.56 261 LEU A C 1
ATOM 2071 O O . LEU A 1 261 ? -10.192 10.801 9.459 1.00 92.56 261 LEU A O 1
ATOM 2075 N N . ARG A 1 262 ? -9.736 12.325 11.042 1.00 92.94 262 ARG A N 1
ATOM 2076 C CA . ARG A 1 262 ? -10.698 13.313 10.525 1.00 92.94 262 ARG A CA 1
ATOM 2077 C C . ARG A 1 262 ? -10.387 13.708 9.085 1.00 92.94 262 ARG A C 1
ATOM 2079 O O . ARG A 1 262 ? -11.304 13.832 8.283 1.00 92.94 262 ARG A O 1
ATOM 2086 N N . ARG A 1 263 ? -9.110 13.895 8.746 1.00 92.19 263 ARG A N 1
ATOM 2087 C CA . ARG A 1 263 ? -8.698 14.202 7.369 1.00 92.19 263 ARG A CA 1
ATOM 2088 C C . ARG A 1 263 ? -8.954 13.041 6.413 1.00 92.19 263 ARG A C 1
ATOM 2090 O O . ARG A 1 263 ? -9.371 13.296 5.296 1.00 92.19 263 ARG A O 1
ATOM 2097 N N . LEU A 1 264 ? -8.717 11.804 6.843 1.00 90.44 264 LEU A N 1
ATOM 2098 C CA . LEU A 1 264 ? -8.953 10.617 6.023 1.00 90.44 264 LEU A CA 1
ATOM 2099 C C . LEU A 1 264 ? -10.448 10.387 5.766 1.00 90.44 264 LEU A C 1
ATOM 2101 O O . LEU A 1 264 ? -10.850 10.094 4.647 1.00 90.44 264 LEU A O 1
ATOM 2105 N N . VAL A 1 265 ? -11.285 10.540 6.792 1.00 90.56 265 VAL A N 1
ATOM 2106 C CA . VAL A 1 265 ? -12.741 10.360 6.676 1.00 90.56 265 VAL A CA 1
ATOM 2107 C C . VAL A 1 265 ? -13.380 11.430 5.783 1.00 90.56 265 VAL A C 1
ATOM 2109 O O . VAL A 1 265 ? -14.307 11.123 5.031 1.00 90.56 265 VAL A O 1
ATOM 2112 N N . ASN A 1 266 ? -12.853 12.655 5.835 1.00 87.75 266 ASN A N 1
ATOM 2113 C CA . ASN A 1 266 ? -13.282 13.790 5.013 1.00 87.75 266 ASN A CA 1
ATOM 2114 C C . ASN A 1 266 ? -12.429 13.966 3.744 1.00 87.75 266 ASN A C 1
ATOM 2116 O O . ASN A 1 266 ? -12.365 15.066 3.205 1.00 87.75 266 ASN A O 1
ATOM 2120 N N . PHE A 1 267 ? -11.701 12.931 3.324 1.00 76.62 267 PHE A N 1
ATOM 2121 C CA . PHE A 1 267 ? -10.942 12.969 2.080 1.00 76.62 267 PHE A CA 1
ATOM 2122 C C . PHE A 1 267 ? -11.926 12.971 0.902 1.00 76.62 267 PHE A C 1
ATOM 2124 O O . PHE A 1 267 ? -12.760 12.068 0.822 1.00 76.62 267 PHE A O 1
ATOM 2131 N N . ASP A 1 268 ? -11.841 13.981 0.038 1.00 58.84 268 ASP A N 1
ATOM 2132 C CA . ASP A 1 268 ? -12.651 14.125 -1.181 1.00 58.84 268 ASP A CA 1
ATOM 2133 C C . ASP A 1 268 ? -11.827 13.756 -2.421 1.00 58.84 268 ASP A C 1
ATOM 2135 O O . ASP A 1 268 ? -10.708 14.306 -2.572 1.00 58.84 268 ASP A O 1
#

pLDDT: mean 88.14, std 11.44, range [39.81, 98.06]

Radius of gyration: 19.5 Å; chains: 1; bounding box: 42×37×67 Å

Sequence (268 aa):
MPILEEIAKRLEVPYEVSVEVMSSEGPLYFDLAIPSSRRPLVLVLLVQVEDYGRLSLFPAIRGDIRLAEALTNMDNRFQLIKARGVPFAAIGAISLFEPNISSNVAYTDEVLPLSEVDEIARMIKLIVRNPWYPVFSIRRWARRTLLSIEPLSYYLEPSGKIARCREARALIGFDIEEDEVVIKNPLGVIRMSIEALRMSKNNVKINELRNVLLSNYEVDDTALRDVVGGRITMKELTELLMKNEDLAEELLGAKNASQLLRRLVNFD